Protein AF-A0AAT9SZV5-F1 (afdb_monomer)

Radius of gyration: 19.85 Å; Cα contacts (8 Å, |Δi|>4): 322; chains: 1; bounding box: 60×48×48 Å

Secondary structure (DSSP, 8-state):
--S-TTHHHHHHHTT--HHHHHSTT----HHHHHHHHHHHHHHHT-TTHHHHHHHHS-GGGGTHHHHHHHT-SBHHHHHHHHHHHHHHH-TT-EEE--TT--EEEEEE-SSS-GGG-HHHHHHHHHHHHHHHHHHHTS----SEEEESS---S--HHHHHHHTS-EEES-SSEEEEE-GGGTTPBPTT--HHHHHHHHHHHHHHHHHHHHHS-HHHHHHHHHHTTTS-TTTT--TT-PPPPP--

Foldseek 3Di:
DDDCPQVQVLQVVLVHHPVNVVPPPDDDAPVSVLSSQVSVCVVVVNPQQLQVCLVPPDLCVVPLLLLLLLQAFANLSSLVSCQVQVCLVHVFFHFDDDPVLFSKTFTGGPPDDQQSRDRNLSNVQLNVLVSLCQFLVDNFAFPAFEGQHDDDDDCPVVCVSNVHDHHYNDPTGMTTGDSVRGGRGGPNHRVVSNVVSVVVSVVSVVVVVVVPPPVNVVCCVVCVVVDDPPPPDDPDDDDDDDDD

Structure (mmCIF, N/CA/C/O backbone):
data_AF-A0AAT9SZV5-F1
#
_entry.id   AF-A0AAT9SZV5-F1
#
loop_
_atom_site.group_PDB
_atom_site.id
_atom_site.type_symbol
_atom_site.label_atom_id
_atom_site.label_alt_id
_atom_site.label_comp_id
_atom_site.label_asym_id
_atom_site.label_entity_id
_atom_site.label_seq_id
_atom_site.pdbx_PDB_ins_code
_atom_site.Cartn_x
_atom_site.Cartn_y
_atom_site.Cartn_z
_atom_site.occupancy
_atom_site.B_iso_or_equiv
_atom_site.auth_seq_id
_atom_site.auth_comp_id
_atom_site.auth_asym_id
_atom_site.auth_atom_id
_atom_site.pdbx_PDB_model_num
ATOM 1 N N . MET A 1 1 ? 11.391 -29.646 -6.784 1.00 35.81 1 MET A N 1
ATOM 2 C CA . MET A 1 1 ? 12.454 -29.483 -7.804 1.00 35.81 1 MET A CA 1
ATOM 3 C C . MET A 1 1 ? 11.726 -29.327 -9.131 1.00 35.81 1 MET A C 1
ATOM 5 O O . MET A 1 1 ? 11.011 -30.246 -9.476 1.00 35.81 1 MET A O 1
ATOM 9 N N . SER A 1 2 ? 11.676 -28.208 -9.846 1.00 35.59 2 SER A N 1
ATOM 10 C CA . SER A 1 2 ? 12.618 -27.104 -10.051 1.00 35.59 2 SER A CA 1
ATOM 11 C C . SER A 1 2 ? 11.828 -25.951 -10.697 1.00 35.59 2 SER A C 1
ATOM 13 O O . SER A 1 2 ? 11.438 -26.065 -11.853 1.00 35.59 2 SER A O 1
ATOM 15 N N . GLY A 1 3 ? 11.549 -24.878 -9.950 1.00 31.12 3 GLY A N 1
ATOM 16 C CA . GLY A 1 3 ? 10.800 -23.701 -10.437 1.00 31.12 3 GLY A CA 1
ATOM 17 C C . GLY A 1 3 ? 11.470 -22.356 -10.124 1.00 31.12 3 GLY A C 1
ATOM 18 O O . GLY A 1 3 ? 10.897 -21.306 -10.378 1.00 31.12 3 GLY A O 1
ATOM 19 N N . LEU A 1 4 ? 12.689 -22.391 -9.574 1.00 40.31 4 LEU A N 1
ATOM 20 C CA . LEU A 1 4 ? 13.448 -21.226 -9.095 1.00 40.31 4 LEU A CA 1
ATOM 21 C C . LEU A 1 4 ? 14.777 -21.043 -9.854 1.00 40.31 4 LEU A C 1
ATOM 23 O O . LEU A 1 4 ? 15.655 -20.316 -9.410 1.00 40.31 4 LEU A O 1
ATOM 27 N N . GLY A 1 5 ? 14.945 -21.691 -11.016 1.00 37.12 5 GLY A N 1
ATOM 28 C CA . GLY A 1 5 ? 16.197 -21.652 -11.794 1.00 37.12 5 GLY A CA 1
ATOM 29 C C . GLY A 1 5 ? 16.580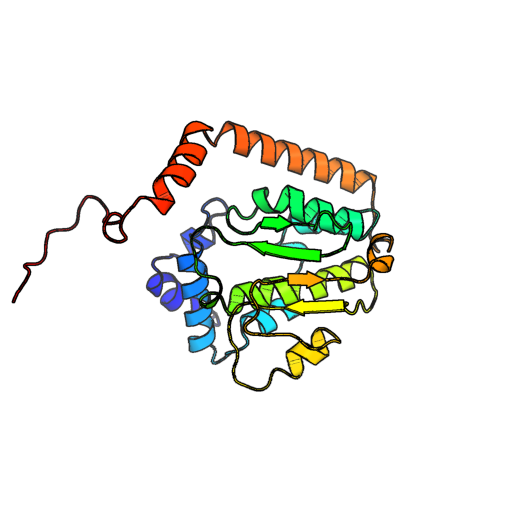 -20.267 -12.336 1.00 37.12 5 GLY A C 1
ATOM 30 O O . GLY A 1 5 ? 17.710 -20.074 -12.773 1.00 37.12 5 GLY A O 1
ATOM 31 N N . TRP A 1 6 ? 15.660 -19.302 -12.291 1.00 45.97 6 TRP A N 1
ATOM 32 C CA . TRP A 1 6 ? 15.881 -17.911 -12.690 1.00 45.97 6 TRP A CA 1
ATOM 33 C C . TRP A 1 6 ? 16.287 -17.001 -11.519 1.00 45.97 6 TRP A C 1
ATOM 35 O O . TRP A 1 6 ? 16.847 -15.931 -11.744 1.00 45.97 6 TRP A O 1
ATOM 45 N N . VAL A 1 7 ? 16.050 -17.422 -10.272 1.00 52.28 7 VAL A N 1
ATOM 46 C CA . VAL A 1 7 ? 16.282 -16.596 -9.077 1.00 52.28 7 VAL A CA 1
ATOM 47 C C . VAL A 1 7 ? 17.780 -16.435 -8.810 1.00 52.28 7 VAL A C 1
ATOM 49 O O . VAL A 1 7 ? 18.267 -15.311 -8.720 1.00 52.28 7 VAL A O 1
ATOM 52 N N . ALA A 1 8 ? 18.542 -17.530 -8.813 1.00 51.22 8 ALA A N 1
ATOM 53 C CA . ALA A 1 8 ? 19.995 -17.514 -8.629 1.00 51.22 8 ALA A CA 1
ATOM 54 C C . ALA A 1 8 ? 20.775 -16.628 -9.643 1.00 51.22 8 ALA A C 1
ATOM 56 O O . ALA A 1 8 ? 21.620 -15.827 -9.218 1.00 51.22 8 ALA A O 1
ATOM 57 N N . PRO A 1 9 ? 20.522 -16.686 -10.971 1.00 54.44 9 PRO A N 1
ATOM 58 C CA . PRO A 1 9 ? 21.199 -15.803 -11.929 1.00 54.44 9 PRO A CA 1
ATOM 59 C C . PRO A 1 9 ? 20.766 -14.330 -11.822 1.00 54.44 9 PRO A C 1
ATOM 61 O O . PRO A 1 9 ? 21.570 -13.433 -12.081 1.00 54.44 9 PRO A O 1
ATOM 64 N N . ILE A 1 10 ? 19.529 -14.049 -11.398 1.00 55.12 10 ILE A N 1
ATOM 65 C CA . ILE A 1 10 ? 19.052 -12.672 -11.200 1.00 55.12 10 ILE A CA 1
ATOM 66 C C . ILE A 1 10 ? 19.645 -12.055 -9.928 1.00 55.12 10 ILE A C 1
ATOM 68 O O . ILE A 1 10 ? 20.120 -10.918 -9.970 1.00 55.12 10 ILE A O 1
ATOM 72 N N . LEU A 1 11 ? 19.704 -12.816 -8.834 1.00 47.31 11 LEU A N 1
ATOM 73 C CA . LEU A 1 11 ? 20.325 -12.390 -7.580 1.00 47.31 11 LEU A CA 1
ATOM 74 C C . LEU A 1 11 ? 21.820 -12.091 -7.771 1.00 47.31 11 LEU A C 1
ATOM 76 O O . LEU A 1 11 ? 22.267 -10.969 -7.503 1.00 47.31 11 LEU A O 1
ATOM 80 N N . SER A 1 12 ? 22.573 -13.043 -8.333 1.00 52.09 12 SER A N 1
ATOM 81 C CA . SER A 1 12 ? 24.015 -12.879 -8.581 1.00 52.09 12 SER A CA 1
ATOM 82 C C . SER A 1 12 ? 24.316 -11.705 -9.517 1.00 52.09 12 SER A C 1
ATOM 84 O O . SER A 1 12 ? 25.257 -10.942 -9.289 1.00 52.09 12 SER A O 1
ATOM 86 N N . GLY A 1 13 ? 23.462 -11.481 -10.517 1.00 46.53 13 GLY A N 1
ATOM 87 C CA . GLY A 1 13 ? 23.577 -10.369 -11.449 1.00 46.53 13 GLY A CA 1
ATOM 88 C C . GLY A 1 13 ? 23.430 -8.970 -10.824 1.00 46.53 13 GLY A C 1
ATOM 89 O O . GLY A 1 13 ? 23.910 -7.997 -11.413 1.00 46.53 13 GLY A O 1
ATOM 90 N N . VAL A 1 14 ? 22.808 -8.857 -9.646 1.00 47.12 14 VAL A N 1
ATOM 91 C CA . VAL A 1 14 ? 22.640 -7.599 -8.886 1.00 47.12 14 VAL A CA 1
ATOM 92 C C . VAL A 1 14 ? 23.587 -7.540 -7.670 1.00 47.12 14 VAL A C 1
ATOM 94 O O . VAL A 1 14 ? 23.580 -6.588 -6.882 1.00 47.12 14 VAL A O 1
ATOM 97 N N . GLY A 1 15 ? 24.473 -8.534 -7.536 1.00 45.44 15 GLY A N 1
ATOM 98 C CA . GLY A 1 15 ? 25.412 -8.646 -6.422 1.00 45.44 15 GLY A CA 1
ATOM 99 C C . GLY A 1 15 ? 24.721 -8.956 -5.092 1.00 45.44 15 GLY A C 1
ATOM 100 O O . GLY A 1 15 ? 25.150 -8.441 -4.053 1.00 45.44 15 GLY A O 1
ATOM 101 N N . LEU A 1 16 ? 23.630 -9.726 -5.147 1.00 48.72 16 LEU A N 1
ATOM 102 C CA . LEU A 1 16 ? 22.926 -10.302 -4.005 1.00 48.72 16 LEU A CA 1
ATOM 103 C C . LEU A 1 16 ? 23.064 -11.829 -4.072 1.00 48.72 16 LEU A C 1
ATOM 105 O O . LEU A 1 16 ? 22.985 -12.412 -5.147 1.00 48.72 16 LEU A O 1
ATOM 109 N N . ASN A 1 17 ? 23.257 -12.480 -2.932 1.00 50.38 17 ASN A N 1
ATOM 110 C CA . ASN A 1 17 ? 23.200 -13.940 -2.838 1.00 50.38 17 ASN A CA 1
ATOM 111 C C . ASN A 1 17 ? 21.882 -14.348 -2.164 1.00 50.38 17 ASN A C 1
ATOM 113 O O . ASN A 1 17 ? 21.316 -13.555 -1.413 1.00 50.38 17 ASN A O 1
ATOM 117 N N . GLU A 1 18 ? 21.406 -15.574 -2.397 1.00 49.44 18 GLU A N 1
ATOM 118 C CA . GLU A 1 18 ? 20.178 -16.102 -1.768 1.00 49.44 18 GLU A CA 1
ATOM 119 C C . GLU A 1 18 ? 20.227 -16.003 -0.236 1.00 49.44 18 GLU A C 1
ATOM 121 O O . GLU A 1 18 ? 19.252 -15.595 0.385 1.00 49.44 18 GLU A O 1
ATOM 126 N N . GLU A 1 19 ? 21.394 -16.244 0.365 1.00 46.47 19 GLU A N 1
ATOM 127 C CA . GLU A 1 19 ? 21.629 -16.089 1.807 1.00 46.47 19 GLU A CA 1
ATOM 128 C C . GLU A 1 19 ? 21.483 -14.634 2.286 1.00 46.47 19 GLU A C 1
ATOM 130 O O . GLU A 1 19 ? 20.932 -14.392 3.352 1.00 46.47 19 GLU A O 1
ATOM 135 N N . MET A 1 20 ? 21.873 -13.643 1.473 1.00 42.25 20 MET A N 1
ATOM 136 C CA . MET A 1 20 ? 21.721 -12.218 1.814 1.00 42.25 20 MET A CA 1
ATOM 137 C C . MET A 1 20 ? 20.265 -11.739 1.746 1.00 42.25 20 MET A C 1
ATOM 139 O O . MET A 1 20 ? 19.936 -10.717 2.340 1.00 42.25 20 MET A O 1
ATOM 143 N N . VAL A 1 21 ? 19.419 -12.436 0.983 1.00 48.47 21 VAL A N 1
ATOM 144 C CA . VAL A 1 21 ? 17.973 -12.174 0.894 1.00 48.47 21 VAL A CA 1
ATOM 145 C C . VAL A 1 21 ? 17.209 -12.965 1.961 1.00 48.47 21 VAL A C 1
ATOM 147 O O . VAL A 1 21 ? 16.191 -12.492 2.455 1.00 48.47 21 VAL A O 1
ATOM 150 N N . ALA A 1 22 ? 17.709 -14.146 2.337 1.00 41.81 22 ALA A N 1
ATOM 151 C CA . ALA A 1 22 ? 17.135 -14.994 3.379 1.00 41.81 22 ALA A CA 1
ATOM 152 C C . ALA A 1 22 ? 17.482 -14.532 4.807 1.00 41.81 22 ALA A C 1
ATOM 154 O O . ALA A 1 22 ? 16.741 -14.831 5.743 1.00 41.81 22 ALA A O 1
ATOM 155 N N . GLU A 1 23 ? 18.582 -13.799 4.999 1.00 39.38 23 GLU A N 1
ATOM 156 C CA . GLU A 1 23 ? 18.931 -13.209 6.292 1.00 39.38 23 GLU A CA 1
ATOM 157 C C . GLU A 1 23 ? 18.067 -11.978 6.606 1.00 39.38 23 GLU A C 1
ATOM 159 O O . GLU A 1 23 ? 18.274 -10.884 6.076 1.00 39.38 23 GLU A O 1
ATOM 164 N N . SER A 1 24 ? 17.144 -12.147 7.556 1.00 39.78 24 SER A N 1
ATOM 165 C CA . SER A 1 24 ? 16.182 -11.161 8.078 1.00 39.78 24 SER A CA 1
ATOM 166 C C . SER A 1 24 ? 16.792 -9.945 8.813 1.00 39.78 24 SER A C 1
ATOM 168 O O . SER A 1 24 ? 16.188 -9.426 9.751 1.00 39.78 24 SER A O 1
ATOM 170 N N . GLY A 1 25 ? 17.991 -9.494 8.431 1.00 40.81 25 GLY A N 1
ATOM 171 C CA . GLY A 1 25 ? 18.730 -8.407 9.088 1.00 40.81 25 GLY A CA 1
ATOM 172 C C . GLY A 1 25 ? 19.501 -7.465 8.156 1.00 40.81 25 GLY A C 1
ATOM 173 O O . GLY A 1 25 ? 19.965 -6.421 8.614 1.00 40.81 25 GLY A O 1
ATOM 174 N N . HIS A 1 26 ? 19.619 -7.774 6.861 1.00 45.25 26 HIS A N 1
ATOM 175 C CA . HIS A 1 26 ? 20.336 -6.927 5.906 1.00 45.25 26 HIS A CA 1
ATOM 176 C C . HIS A 1 26 ? 19.363 -6.141 5.018 1.00 45.25 26 HIS A C 1
ATOM 178 O O . HIS A 1 26 ? 18.714 -6.689 4.132 1.00 45.25 26 HIS A O 1
ATOM 184 N N . SER A 1 27 ? 19.282 -4.824 5.229 1.00 53.41 27 SER A N 1
ATOM 185 C CA . SER A 1 27 ? 18.541 -3.926 4.334 1.00 53.41 27 SER A CA 1
ATOM 186 C C . SER A 1 27 ? 19.230 -3.876 2.964 1.00 53.41 27 SER A C 1
ATOM 188 O O . SER A 1 27 ? 20.383 -3.444 2.849 1.00 53.41 27 SER A O 1
ATOM 190 N N . VAL A 1 28 ? 18.550 -4.345 1.915 1.00 59.75 28 VAL A N 1
ATOM 191 C CA . VAL A 1 28 ? 19.041 -4.246 0.534 1.00 59.75 28 VAL A CA 1
ATOM 192 C C . VAL A 1 28 ? 18.956 -2.779 0.094 1.00 59.75 28 VAL A C 1
ATOM 194 O O . VAL A 1 28 ? 17.883 -2.185 0.173 1.00 59.75 28 VAL A O 1
ATOM 197 N N . PRO A 1 29 ? 20.044 -2.166 -0.414 1.00 67.06 29 PRO A N 1
ATOM 198 C CA . PRO A 1 29 ? 19.988 -0.796 -0.912 1.00 67.06 29 PRO A CA 1
ATOM 199 C C . PRO A 1 29 ? 18.924 -0.646 -2.005 1.00 67.06 29 PRO A C 1
ATOM 201 O O . PRO A 1 29 ? 18.929 -1.427 -2.958 1.00 67.06 29 PRO A O 1
ATOM 204 N N . ALA A 1 30 ? 18.091 0.396 -1.931 1.00 66.44 30 ALA A N 1
ATOM 205 C CA . ALA A 1 30 ? 16.960 0.607 -2.843 1.00 66.44 30 ALA A CA 1
ATOM 206 C C . ALA A 1 30 ? 17.339 0.479 -4.334 1.00 66.44 30 ALA A C 1
ATOM 208 O O . ALA A 1 30 ? 16.657 -0.192 -5.098 1.00 66.44 30 ALA A O 1
ATOM 209 N N . ARG A 1 31 ? 18.506 0.998 -4.747 1.00 68.56 31 ARG A N 1
ATOM 210 C CA . ARG A 1 31 ? 19.012 0.861 -6.131 1.00 68.56 31 ARG A CA 1
ATOM 211 C C . ARG A 1 31 ? 19.176 -0.590 -6.606 1.00 68.56 31 ARG A C 1
ATOM 213 O O . ARG A 1 31 ? 19.006 -0.877 -7.784 1.00 68.56 31 ARG A O 1
ATOM 220 N N . ARG A 1 32 ? 19.553 -1.502 -5.702 1.00 71.31 32 ARG A N 1
ATOM 221 C CA . ARG A 1 32 ? 19.700 -2.931 -6.009 1.00 71.31 32 ARG A CA 1
ATOM 222 C C . ARG A 1 32 ? 18.337 -3.599 -6.079 1.00 71.31 32 ARG A C 1
ATOM 224 O O . ARG A 1 32 ? 18.134 -4.436 -6.942 1.00 71.31 32 ARG A O 1
ATOM 231 N N . GLN A 1 33 ? 17.406 -3.200 -5.222 1.00 73.56 33 GLN A N 1
ATOM 232 C CA . GLN A 1 33 ? 16.035 -3.695 -5.274 1.00 73.56 33 GLN A CA 1
ATOM 233 C C . GLN A 1 33 ? 15.352 -3.335 -6.600 1.00 73.56 33 GLN A C 1
ATOM 235 O O . GLN A 1 33 ? 14.796 -4.218 -7.244 1.00 73.56 33 GLN A O 1
ATOM 240 N N . VAL A 1 34 ? 15.479 -2.085 -7.057 1.00 79.44 34 VAL A N 1
ATOM 241 C CA . VAL A 1 34 ? 14.956 -1.657 -8.368 1.00 79.44 34 VAL A CA 1
ATOM 242 C C . VAL A 1 34 ? 15.551 -2.502 -9.497 1.00 79.44 34 VAL A C 1
ATOM 244 O O . VAL A 1 34 ? 14.819 -3.140 -10.249 1.00 79.44 34 VAL A O 1
ATOM 247 N N . ALA A 1 35 ? 16.883 -2.612 -9.552 1.00 79.31 35 ALA A N 1
ATOM 248 C CA . ALA A 1 35 ? 17.561 -3.399 -10.584 1.00 79.31 35 ALA A CA 1
ATOM 249 C C . ALA A 1 35 ? 17.194 -4.895 -10.551 1.00 79.31 35 ALA A C 1
ATOM 251 O O . ALA A 1 35 ? 17.196 -5.558 -11.588 1.00 79.31 35 ALA A O 1
ATOM 252 N N . LEU A 1 36 ? 16.906 -5.439 -9.366 1.00 80.25 36 LEU A N 1
ATOM 253 C CA . LEU A 1 36 ? 16.452 -6.816 -9.197 1.00 80.25 36 LEU A CA 1
ATOM 254 C C . LEU A 1 36 ? 15.070 -7.021 -9.817 1.00 80.25 36 LEU A C 1
ATOM 256 O O . LEU A 1 36 ? 14.882 -7.975 -10.570 1.00 80.25 36 LEU A O 1
ATOM 260 N N . LEU A 1 37 ? 14.132 -6.120 -9.527 1.00 84.00 37 LEU A N 1
ATOM 261 C CA . LEU A 1 37 ? 12.772 -6.197 -10.051 1.00 84.00 37 LEU A CA 1
ATOM 262 C C . LEU A 1 37 ? 12.738 -6.027 -11.572 1.00 84.00 37 LEU A C 1
ATOM 264 O O . LEU A 1 37 ? 12.063 -6.805 -12.236 1.00 84.00 37 LEU A O 1
ATOM 268 N N . ASP A 1 38 ? 13.521 -5.104 -12.135 1.00 85.12 38 ASP A N 1
ATOM 269 C CA . ASP A 1 38 ? 13.600 -4.921 -13.594 1.00 85.12 38 ASP A CA 1
ATOM 270 C C . ASP A 1 38 ? 14.141 -6.173 -14.305 1.00 85.12 38 ASP A C 1
ATOM 272 O O . ASP A 1 38 ? 13.661 -6.583 -15.369 1.00 85.12 38 ASP A O 1
ATOM 276 N N . ARG A 1 39 ? 15.143 -6.829 -13.705 1.00 82.69 39 ARG A N 1
ATOM 277 C CA . ARG A 1 39 ? 15.678 -8.088 -14.238 1.00 82.69 39 ARG A CA 1
ATOM 278 C C . ARG A 1 39 ? 14.681 -9.228 -14.109 1.00 82.69 39 ARG A C 1
ATOM 280 O O . ARG A 1 39 ? 14.559 -10.009 -15.049 1.00 82.69 39 ARG A O 1
ATOM 287 N N . ALA A 1 40 ? 13.970 -9.314 -12.986 1.00 82.38 40 ALA A N 1
ATOM 288 C CA . ALA A 1 40 ? 12.907 -10.293 -12.793 1.00 82.38 40 ALA A CA 1
ATOM 289 C C . ALA A 1 40 ? 11.791 -10.108 -13.829 1.00 82.38 40 ALA A C 1
ATOM 291 O O . ALA A 1 40 ? 11.406 -11.077 -14.477 1.00 82.38 40 ALA A O 1
ATOM 292 N N . ALA A 1 41 ? 11.352 -8.869 -14.064 1.00 87.31 41 ALA A N 1
ATOM 293 C CA . ALA A 1 41 ? 10.344 -8.538 -15.067 1.00 87.31 41 ALA A CA 1
ATOM 294 C C . ALA A 1 41 ? 10.785 -8.975 -16.469 1.00 87.31 41 ALA A C 1
ATOM 296 O O . ALA A 1 41 ? 10.042 -9.648 -17.181 1.00 87.31 41 ALA A O 1
ATOM 297 N N . THR A 1 42 ? 12.039 -8.684 -16.828 1.00 86.88 42 THR A N 1
ATOM 298 C CA . THR A 1 42 ? 12.618 -9.096 -18.115 1.00 86.88 42 THR A CA 1
ATOM 299 C C . THR A 1 42 ? 12.685 -10.620 -18.253 1.00 86.88 42 THR A C 1
ATOM 301 O O . THR A 1 42 ? 12.315 -11.159 -19.293 1.00 86.88 42 THR A O 1
ATOM 304 N N . ALA A 1 43 ? 13.141 -11.330 -17.217 1.00 82.38 43 ALA A N 1
ATOM 305 C CA . ALA A 1 43 ? 13.285 -12.786 -17.250 1.00 82.38 43 ALA A CA 1
ATOM 306 C C . ALA A 1 43 ? 11.938 -13.524 -17.283 1.00 82.38 43 ALA A C 1
ATOM 308 O O . ALA A 1 43 ? 11.839 -14.589 -17.890 1.00 82.38 43 ALA A O 1
ATOM 309 N N . LEU A 1 44 ? 10.915 -12.961 -16.637 1.00 84.62 44 LEU A N 1
ATOM 310 C CA . LEU A 1 44 ? 9.556 -13.504 -16.605 1.00 84.62 44 LEU A CA 1
ATOM 311 C C . LEU A 1 44 ? 8.710 -13.059 -17.807 1.00 84.62 44 LEU A C 1
ATOM 313 O O . LEU A 1 44 ? 7.637 -13.615 -18.028 1.00 84.62 44 LEU A O 1
ATOM 317 N N . GLY A 1 45 ? 9.179 -12.076 -18.584 1.00 87.38 45 GLY A N 1
ATOM 318 C CA . GLY A 1 45 ? 8.399 -11.463 -19.658 1.00 87.38 45 GLY A CA 1
ATOM 319 C C . GLY A 1 45 ? 7.180 -10.684 -19.151 1.00 87.38 45 GLY A C 1
ATOM 320 O O . GLY A 1 45 ? 6.215 -10.528 -19.894 1.00 87.38 45 GLY A O 1
ATOM 321 N N . ASP A 1 46 ? 7.212 -10.216 -17.900 1.00 86.94 46 ASP A N 1
ATOM 322 C CA . ASP A 1 46 ? 6.117 -9.489 -17.253 1.00 86.94 46 ASP A CA 1
ATOM 323 C C . ASP A 1 46 ? 6.493 -8.016 -17.032 1.00 86.94 46 ASP A C 1
ATOM 325 O O . ASP A 1 46 ? 7.078 -7.647 -16.014 1.00 86.94 46 ASP A O 1
ATOM 329 N N . ASP A 1 47 ? 6.127 -7.145 -17.976 1.00 89.00 47 ASP A N 1
ATOM 330 C CA . ASP A 1 47 ? 6.321 -5.689 -17.845 1.00 89.00 47 ASP A CA 1
ATOM 331 C C . ASP A 1 47 ? 5.429 -5.071 -16.742 1.00 89.00 47 ASP A C 1
ATOM 333 O O . ASP A 1 47 ? 5.648 -3.940 -16.304 1.00 89.00 47 ASP A O 1
ATOM 337 N N . CYS A 1 48 ? 4.422 -5.797 -16.252 1.00 89.62 48 CYS A N 1
ATOM 338 C CA . CYS A 1 48 ? 3.529 -5.399 -15.164 1.00 89.62 48 CYS A CA 1
ATOM 339 C C . CYS A 1 48 ? 3.916 -6.033 -13.820 1.00 89.62 48 CYS A C 1
ATOM 341 O O . CYS A 1 48 ? 3.094 -6.007 -12.906 1.00 89.62 48 CYS A O 1
ATOM 343 N N . LEU A 1 49 ? 5.142 -6.556 -13.665 1.00 89.69 49 LEU A N 1
ATOM 344 C CA . LEU A 1 49 ? 5.539 -7.369 -12.508 1.00 89.69 49 LEU A CA 1
ATOM 345 C C . LEU A 1 49 ? 5.104 -6.786 -11.155 1.00 89.69 49 LEU A C 1
ATOM 347 O O . LEU A 1 49 ? 4.543 -7.499 -10.331 1.00 89.69 49 LEU A O 1
ATOM 351 N N . GLY A 1 50 ? 5.318 -5.488 -10.924 1.00 89.88 50 GLY A N 1
ATOM 352 C CA . GLY A 1 50 ? 4.907 -4.817 -9.687 1.00 89.88 50 GLY A CA 1
ATOM 353 C C . GLY A 1 50 ? 3.405 -4.913 -9.404 1.00 89.88 50 GLY A C 1
ATOM 354 O O . GLY A 1 50 ? 2.987 -5.236 -8.291 1.00 89.88 50 GLY A O 1
ATOM 355 N N . PHE A 1 51 ? 2.586 -4.684 -10.429 1.00 93.56 51 PHE A N 1
ATOM 356 C CA . PHE A 1 51 ? 1.135 -4.836 -10.367 1.00 93.56 51 PHE A CA 1
ATOM 357 C C . PHE A 1 51 ? 0.692 -6.299 -10.226 1.00 93.56 51 PHE A C 1
ATOM 359 O O . PHE A 1 51 ? -0.247 -6.578 -9.478 1.00 93.56 51 PHE A O 1
ATOM 366 N N . THR A 1 52 ? 1.358 -7.238 -10.900 1.00 91.25 52 THR A N 1
ATOM 367 C CA . THR A 1 52 ? 1.099 -8.679 -10.751 1.00 91.25 52 THR A CA 1
ATOM 368 C C . THR A 1 52 ? 1.375 -9.123 -9.313 1.00 91.25 52 THR A C 1
ATOM 370 O O . THR A 1 52 ? 0.492 -9.647 -8.636 1.00 91.25 52 THR A O 1
ATOM 373 N N . LEU A 1 53 ? 2.555 -8.790 -8.781 1.00 89.19 53 LEU A N 1
ATOM 374 C CA . LEU A 1 53 ? 2.946 -9.101 -7.405 1.00 89.19 53 LEU A CA 1
ATOM 375 C C . LEU A 1 53 ? 1.989 -8.488 -6.375 1.00 89.19 53 LEU A C 1
ATOM 377 O O . LEU A 1 53 ? 1.655 -9.136 -5.385 1.00 89.19 53 LEU A O 1
ATOM 381 N N . ALA A 1 54 ? 1.502 -7.265 -6.605 1.00 90.94 54 ALA A N 1
ATOM 382 C CA . ALA A 1 54 ? 0.552 -6.611 -5.705 1.00 90.94 54 ALA A CA 1
ATOM 383 C C . ALA A 1 54 ? -0.780 -7.362 -5.563 1.00 90.94 54 ALA A C 1
ATOM 385 O O . ALA A 1 54 ? -1.453 -7.221 -4.539 1.00 90.94 54 ALA A O 1
ATOM 386 N N . GLN A 1 55 ? -1.185 -8.129 -6.575 1.00 90.25 55 GLN A N 1
ATOM 387 C CA . GLN A 1 55 ? -2.429 -8.898 -6.549 1.00 90.25 55 GLN A CA 1
ATOM 388 C C . GLN A 1 55 ? -2.268 -10.212 -5.778 1.00 90.25 55 GLN A C 1
ATOM 390 O O . GLN A 1 55 ? -3.181 -10.598 -5.036 1.00 90.25 55 GLN A O 1
ATOM 395 N N . ASP A 1 56 ? -1.091 -10.827 -5.884 1.00 86.44 56 ASP A N 1
ATOM 396 C CA . ASP A 1 56 ? -0.865 -12.207 -5.452 1.00 86.44 56 ASP A CA 1
ATOM 397 C C . ASP A 1 56 ? -0.126 -12.338 -4.115 1.00 86.44 56 ASP A C 1
ATOM 399 O O . ASP A 1 56 ? -0.245 -13.380 -3.470 1.00 86.44 56 ASP A O 1
ATOM 403 N N . PHE A 1 57 ? 0.591 -11.305 -3.650 1.00 85.25 57 PHE A N 1
ATOM 404 C CA . PHE A 1 57 ? 1.352 -11.410 -2.398 1.00 85.25 57 PHE A CA 1
ATOM 405 C C . PHE A 1 57 ? 0.445 -11.712 -1.197 1.00 85.25 57 PHE A C 1
ATOM 407 O O . PHE A 1 57 ? -0.695 -11.231 -1.119 1.00 85.25 57 PHE A O 1
ATOM 414 N N . ASP A 1 58 ? 0.948 -12.469 -0.222 1.00 83.81 58 ASP A N 1
ATOM 415 C CA . ASP A 1 58 ? 0.247 -12.660 1.045 1.00 83.81 58 ASP A CA 1
ATOM 416 C C . ASP A 1 58 ? 0.499 -11.442 1.952 1.00 83.81 58 ASP A C 1
ATOM 418 O O . ASP A 1 58 ? 1.635 -11.205 2.363 1.00 83.81 58 ASP A O 1
ATOM 422 N N . PRO A 1 59 ? -0.532 -10.659 2.323 1.00 83.50 59 PRO A N 1
ATOM 423 C CA . PRO A 1 59 ? -0.384 -9.515 3.223 1.00 83.50 59 PRO A CA 1
ATOM 424 C C . PRO A 1 59 ? 0.316 -9.826 4.543 1.00 83.50 59 PRO A C 1
ATOM 426 O O . PRO A 1 59 ? 0.959 -8.945 5.113 1.00 83.50 59 PRO A O 1
ATOM 429 N N . ARG A 1 60 ? 0.222 -11.074 5.017 1.00 82.06 60 ARG A N 1
ATOM 430 C CA . ARG A 1 60 ? 0.868 -11.532 6.252 1.00 82.06 60 ARG A CA 1
ATOM 431 C C . ARG A 1 60 ? 2.394 -11.518 6.160 1.00 82.06 60 ARG A C 1
ATOM 433 O O . ARG A 1 60 ? 3.046 -11.428 7.198 1.00 82.06 60 ARG A O 1
ATOM 440 N N . GLU A 1 61 ? 2.961 -11.524 4.954 1.00 80.38 61 GLU A N 1
ATOM 441 C CA . GLU A 1 61 ? 4.407 -11.402 4.722 1.00 80.38 61 GLU A CA 1
ATOM 442 C C . GLU A 1 61 ? 4.949 -10.008 5.067 1.00 80.38 61 GLU A C 1
ATOM 444 O O . GLU A 1 61 ? 6.136 -9.863 5.343 1.00 80.38 61 GLU A O 1
ATOM 449 N N . LEU A 1 62 ? 4.088 -8.985 5.172 1.00 77.12 62 LEU A N 1
ATOM 450 C CA . LEU A 1 62 ? 4.479 -7.680 5.727 1.00 77.12 62 LEU A CA 1
ATOM 451 C C . LEU A 1 62 ? 4.729 -7.736 7.247 1.00 77.12 62 LEU A C 1
ATOM 453 O O . LEU A 1 62 ? 5.155 -6.743 7.846 1.00 77.12 62 LEU A O 1
ATOM 457 N N . GLY A 1 63 ? 4.437 -8.875 7.885 1.00 83.06 63 GLY A N 1
ATOM 458 C CA . GLY A 1 63 ? 4.732 -9.150 9.282 1.00 83.06 63 GLY A CA 1
ATOM 459 C C . GLY A 1 63 ? 4.078 -8.145 10.223 1.00 83.06 63 GLY A C 1
ATOM 460 O O . GLY A 1 63 ? 2.872 -7.897 10.159 1.00 83.06 63 GLY A O 1
ATOM 461 N N . LEU A 1 64 ? 4.888 -7.555 11.104 1.00 82.38 64 LEU A N 1
ATOM 462 C CA . LEU A 1 64 ? 4.436 -6.636 12.149 1.00 82.38 64 LEU A CA 1
ATOM 463 C C . LEU A 1 64 ? 3.560 -5.497 11.607 1.00 82.38 64 LEU A C 1
ATOM 465 O O . LEU A 1 64 ? 2.534 -5.184 12.206 1.00 82.38 64 LEU A O 1
ATOM 469 N N . LEU A 1 65 ? 3.914 -4.921 10.453 1.00 83.62 65 LEU A N 1
ATOM 470 C CA . LEU A 1 65 ? 3.124 -3.847 9.848 1.00 83.62 65 LEU A CA 1
ATOM 471 C C . LEU A 1 65 ? 1.701 -4.296 9.522 1.00 83.62 65 LEU A C 1
ATOM 473 O O . LEU A 1 65 ? 0.748 -3.568 9.801 1.00 83.62 65 LEU A O 1
ATOM 477 N N . PHE A 1 66 ? 1.548 -5.496 8.959 1.00 88.31 66 PHE A N 1
ATOM 478 C CA . PHE A 1 66 ? 0.230 -6.033 8.652 1.00 88.31 66 PHE A CA 1
ATOM 479 C C . PHE A 1 66 ? -0.591 -6.247 9.918 1.00 88.31 66 PHE A C 1
ATOM 481 O O . PHE A 1 66 ? -1.726 -5.787 9.971 1.00 88.31 66 PHE A O 1
ATOM 488 N N . TYR A 1 67 ? -0.029 -6.874 10.953 1.00 90.06 67 TYR A N 1
ATOM 489 C CA . TYR A 1 67 ? -0.784 -7.166 12.176 1.00 90.06 67 TYR A CA 1
ATOM 490 C C . TYR A 1 67 ? -1.175 -5.906 12.955 1.00 90.06 67 TYR A C 1
ATOM 492 O O . TYR A 1 67 ? -2.280 -5.846 13.498 1.00 90.06 67 TYR A O 1
ATOM 500 N N . VAL A 1 68 ? -0.338 -4.864 12.954 1.00 91.62 68 VAL A N 1
ATOM 501 C CA . VAL A 1 68 ? -0.698 -3.553 13.521 1.00 91.62 68 VAL A CA 1
ATOM 502 C C . VAL A 1 68 ? -1.878 -2.938 12.769 1.00 91.62 68 VAL A C 1
ATOM 504 O O . VAL A 1 68 ? -2.811 -2.433 13.394 1.00 91.62 68 VAL A O 1
ATOM 507 N N . MET A 1 69 ? -1.875 -2.993 11.435 1.00 91.81 69 MET A N 1
ATOM 508 C CA . MET A 1 69 ? -2.987 -2.490 10.625 1.00 91.81 69 MET A CA 1
ATOM 509 C C . MET A 1 69 ? -4.255 -3.335 10.796 1.00 91.81 69 MET A C 1
ATOM 511 O O . MET A 1 69 ? -5.328 -2.785 11.018 1.00 91.81 69 MET A O 1
ATOM 515 N N . ALA A 1 70 ? -4.136 -4.662 10.746 1.00 94.19 70 ALA A N 1
ATOM 516 C CA . ALA A 1 70 ? -5.250 -5.607 10.812 1.00 94.19 70 ALA A CA 1
ATOM 517 C C . ALA A 1 70 ? -5.974 -5.613 12.160 1.00 94.19 70 ALA A C 1
ATOM 519 O O . ALA A 1 70 ? -7.173 -5.861 12.190 1.00 94.19 70 ALA A O 1
ATOM 520 N N . SER A 1 71 ? -5.266 -5.298 13.247 1.00 94.88 71 SER A N 1
ATOM 521 C CA . SER A 1 71 ? -5.851 -5.141 14.585 1.00 94.88 71 SER A CA 1
ATOM 522 C C . SER A 1 71 ? -6.347 -3.716 14.871 1.00 94.88 71 SER A C 1
ATOM 524 O O . SER A 1 71 ? -6.919 -3.466 15.930 1.00 94.88 71 SER A O 1
ATOM 526 N N . SER A 1 72 ? -6.138 -2.761 13.954 1.00 95.44 72 SER A N 1
ATOM 527 C CA . SER A 1 72 ? -6.532 -1.362 14.154 1.00 95.44 72 SER A CA 1
ATOM 528 C C . SER A 1 72 ? -8.044 -1.191 14.256 1.00 95.44 72 SER A C 1
ATOM 530 O O . SER A 1 72 ? -8.797 -1.985 13.716 1.00 95.44 72 SER A O 1
ATOM 532 N N . ARG A 1 73 ? -8.506 -0.132 14.930 1.00 95.06 73 ARG A N 1
ATOM 533 C CA . ARG A 1 73 ? -9.945 0.127 15.077 1.00 95.06 73 ARG A CA 1
ATOM 534 C C . ARG A 1 73 ? -10.558 0.635 13.776 1.00 95.06 73 ARG A C 1
ATOM 536 O O . ARG A 1 73 ? -11.589 0.128 13.342 1.00 95.06 73 ARG A O 1
ATOM 543 N N . THR A 1 74 ? -9.909 1.619 13.163 1.00 95.06 74 THR A N 1
ATOM 544 C CA . THR A 1 74 ? -10.348 2.238 11.910 1.00 95.06 74 THR A CA 1
ATOM 545 C C . THR A 1 74 ? -9.263 2.159 10.839 1.00 95.06 74 THR A C 1
ATOM 547 O O . THR A 1 74 ? -8.076 1.987 11.140 1.00 95.06 74 THR A O 1
ATOM 550 N N . LEU A 1 75 ? -9.652 2.313 9.572 1.00 92.62 75 LEU A N 1
ATOM 551 C CA . LEU A 1 75 ? -8.693 2.420 8.472 1.00 92.62 75 LEU A CA 1
ATOM 552 C C . LEU A 1 75 ? -7.787 3.655 8.629 1.00 92.62 75 LEU A C 1
ATOM 554 O O . LEU A 1 75 ? -6.600 3.592 8.310 1.00 92.62 75 LEU A O 1
ATOM 558 N N . GLY A 1 76 ? -8.317 4.756 9.168 1.00 89.94 76 GLY A N 1
ATOM 559 C CA . GLY A 1 76 ? -7.539 5.949 9.491 1.00 89.94 76 GLY A CA 1
ATOM 560 C C . GLY A 1 76 ? -6.410 5.669 10.485 1.00 89.94 76 GLY A C 1
ATOM 561 O O . GLY A 1 76 ? -5.286 6.130 10.272 1.00 89.94 76 GLY A O 1
ATOM 562 N N . ASP A 1 77 ? -6.681 4.876 11.526 1.00 90.94 77 ASP A N 1
ATOM 563 C CA . ASP A 1 77 ? -5.658 4.443 12.485 1.00 90.94 77 ASP A CA 1
ATOM 564 C C . ASP A 1 77 ? -4.608 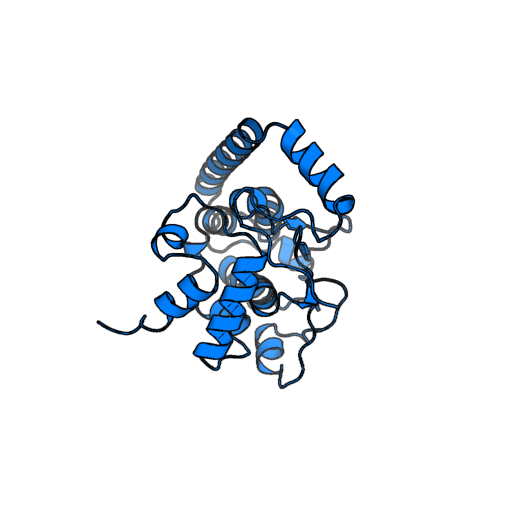3.557 11.808 1.00 90.94 77 ASP A C 1
ATOM 566 O O . ASP A 1 77 ? -3.409 3.755 12.005 1.00 90.94 77 ASP A O 1
ATOM 570 N N . ALA A 1 78 ? -5.044 2.608 10.973 1.00 91.25 78 ALA A N 1
ATOM 571 C CA . ALA A 1 78 ? -4.145 1.717 10.243 1.00 91.25 78 ALA A CA 1
ATOM 572 C C . ALA A 1 78 ? -3.170 2.499 9.342 1.00 91.25 78 ALA A C 1
ATOM 574 O O . ALA A 1 78 ? -1.966 2.236 9.358 1.00 91.25 78 ALA A O 1
ATOM 575 N N . ILE A 1 79 ? -3.662 3.505 8.612 1.00 87.62 79 ILE A N 1
ATOM 576 C CA . ILE A 1 79 ? -2.839 4.343 7.725 1.00 87.62 79 ILE A CA 1
ATOM 577 C C . ILE A 1 79 ? -1.886 5.247 8.520 1.00 87.62 79 ILE A C 1
ATOM 579 O O . ILE A 1 79 ? -0.728 5.418 8.145 1.00 87.62 79 ILE A O 1
ATOM 583 N N . GLN A 1 80 ? -2.308 5.803 9.654 1.00 85.88 80 GLN A N 1
ATOM 584 C CA . GLN A 1 80 ? -1.384 6.568 10.504 1.00 85.88 80 GLN A CA 1
ATOM 585 C C . GLN A 1 80 ? -0.275 5.682 11.079 1.00 85.88 80 GLN A C 1
ATOM 587 O O . GLN A 1 80 ? 0.877 6.101 11.196 1.00 85.88 80 GLN A O 1
ATOM 592 N N . ARG A 1 81 ? -0.607 4.436 11.411 1.00 85.88 81 ARG A N 1
ATOM 593 C CA . ARG A 1 81 ? 0.354 3.470 11.941 1.00 85.88 81 ARG A CA 1
ATOM 594 C C . ARG A 1 81 ? 1.343 3.021 10.882 1.00 85.88 81 ARG A C 1
ATOM 596 O O . ARG A 1 81 ? 2.525 2.950 11.197 1.00 85.88 81 ARG A O 1
ATOM 603 N N . ILE A 1 82 ? 0.916 2.793 9.636 1.00 81.25 82 ILE A N 1
ATOM 604 C CA . ILE A 1 82 ? 1.878 2.492 8.568 1.00 81.25 82 ILE A CA 1
ATOM 605 C C . ILE A 1 82 ? 2.815 3.681 8.325 1.00 81.25 82 ILE A C 1
ATOM 607 O O . ILE A 1 82 ? 4.013 3.470 8.199 1.00 81.25 82 ILE A O 1
ATOM 611 N N . ALA A 1 83 ? 2.315 4.921 8.379 1.00 79.88 83 ALA A N 1
ATOM 612 C CA . ALA A 1 83 ? 3.142 6.128 8.305 1.00 79.88 83 ALA A CA 1
ATOM 613 C C . ALA A 1 83 ? 4.189 6.224 9.423 1.00 79.88 83 ALA A C 1
ATOM 615 O O . ALA A 1 83 ? 5.341 6.572 9.173 1.00 79.88 83 ALA A O 1
ATOM 616 N N . ARG A 1 84 ? 3.814 5.870 10.655 1.00 81.56 84 ARG A N 1
ATOM 617 C CA . ARG A 1 84 ? 4.717 5.905 11.814 1.00 81.56 84 ARG A CA 1
ATOM 618 C C . ARG A 1 84 ? 5.724 4.754 11.822 1.00 81.56 84 ARG A C 1
ATOM 620 O O . ARG A 1 84 ? 6.885 4.954 12.170 1.00 81.56 84 ARG A O 1
ATOM 627 N N . TYR A 1 85 ? 5.276 3.550 11.481 1.00 76.94 85 TYR A N 1
ATOM 628 C CA . TYR A 1 85 ? 6.042 2.320 11.675 1.00 76.94 85 TYR A CA 1
ATOM 629 C C . TYR A 1 85 ? 6.701 1.792 10.402 1.00 76.94 85 TYR A C 1
ATOM 631 O O . TYR A 1 85 ? 7.481 0.847 10.498 1.00 76.94 85 TYR A O 1
ATOM 639 N N . SER A 1 86 ? 6.469 2.381 9.221 1.00 72.25 86 SER A N 1
ATOM 640 C CA . SER A 1 86 ? 7.163 1.948 7.996 1.00 72.25 86 SER A CA 1
ATOM 641 C C . SER A 1 86 ? 8.673 2.090 8.102 1.00 72.25 86 SER A C 1
ATOM 643 O O . SER A 1 86 ? 9.399 1.249 7.582 1.00 72.25 86 SER A O 1
ATOM 645 N N . ALA A 1 87 ? 9.142 3.066 8.881 1.00 65.81 87 ALA A N 1
ATOM 646 C CA . ALA A 1 87 ? 10.549 3.226 9.214 1.00 65.81 87 ALA A CA 1
ATOM 647 C C . ALA A 1 87 ? 11.132 2.051 10.023 1.00 65.81 87 ALA A C 1
ATOM 649 O O . ALA A 1 87 ? 12.345 1.973 10.148 1.00 65.81 87 ALA A O 1
ATOM 650 N N . ILE A 1 88 ? 10.331 1.131 10.585 1.00 63.34 88 ILE A N 1
ATOM 651 C CA . ILE A 1 88 ? 10.839 -0.108 11.211 1.00 63.34 88 ILE A CA 1
ATOM 652 C C . ILE A 1 88 ? 11.306 -1.086 10.130 1.00 63.34 88 ILE A C 1
ATOM 654 O O . ILE A 1 88 ? 12.386 -1.663 10.235 1.00 63.34 88 ILE A O 1
ATOM 658 N N . THR A 1 89 ? 10.505 -1.272 9.085 1.00 58.16 89 THR A N 1
ATOM 659 C CA . THR A 1 89 ? 10.723 -2.308 8.067 1.00 58.16 89 THR A CA 1
ATOM 660 C C . THR A 1 89 ? 11.473 -1.795 6.845 1.00 58.16 89 THR A C 1
ATOM 662 O O . THR A 1 89 ? 12.126 -2.585 6.168 1.00 58.16 89 THR A O 1
ATOM 665 N N . ASN A 1 90 ? 11.422 -0.493 6.555 1.00 57.41 90 ASN A N 1
ATOM 666 C CA . ASN A 1 90 ? 12.075 0.082 5.388 1.00 57.41 90 ASN A CA 1
ATOM 667 C C . ASN A 1 90 ? 12.570 1.510 5.668 1.00 57.41 90 ASN A C 1
ATOM 669 O O . ASN A 1 90 ? 11.775 2.437 5.795 1.00 57.41 90 ASN A O 1
ATOM 673 N N . ASP A 1 91 ? 13.894 1.704 5.695 1.00 50.69 91 ASP A N 1
ATOM 674 C CA . ASP A 1 91 ? 14.512 3.041 5.819 1.00 50.69 91 ASP A CA 1
ATOM 675 C C . ASP A 1 91 ? 14.176 3.963 4.645 1.00 50.69 91 ASP A C 1
ATOM 677 O O . ASP A 1 91 ? 14.297 5.182 4.736 1.00 50.69 91 ASP A O 1
ATOM 681 N N . SER A 1 92 ? 13.805 3.375 3.511 1.00 50.25 92 SER A N 1
ATOM 682 C CA . SER A 1 92 ? 13.671 4.081 2.249 1.00 50.25 92 SER A CA 1
ATOM 683 C C . SER A 1 92 ? 12.215 4.303 1.856 1.00 50.25 92 SER A C 1
ATOM 685 O O . SER A 1 92 ? 12.002 4.945 0.845 1.00 50.25 92 SER A O 1
ATOM 687 N N . LEU A 1 93 ? 11.216 3.810 2.598 1.00 58.75 93 LEU A N 1
ATOM 688 C CA . LEU A 1 93 ? 9.805 4.007 2.256 1.00 58.75 93 LEU A CA 1
ATOM 689 C C . LEU A 1 93 ? 9.071 4.744 3.375 1.00 58.75 93 LEU A C 1
ATOM 691 O O . LEU A 1 93 ? 8.620 4.147 4.356 1.00 58.75 93 LEU A O 1
ATOM 695 N N . VAL A 1 94 ? 8.935 6.057 3.212 1.00 61.53 94 VAL A N 1
ATOM 696 C CA . VAL A 1 94 ? 8.156 6.879 4.139 1.00 61.53 94 VAL A CA 1
ATOM 697 C C . VAL A 1 94 ? 6.763 7.065 3.574 1.00 61.53 94 VAL A C 1
ATOM 699 O O . VAL A 1 94 ? 6.599 7.536 2.449 1.00 61.53 94 VAL A O 1
ATOM 702 N N . PHE A 1 95 ? 5.777 6.699 4.384 1.00 66.31 95 PHE A N 1
ATOM 703 C CA . PHE A 1 95 ? 4.382 7.016 4.157 1.00 66.31 95 PHE A CA 1
ATOM 704 C C . PHE A 1 95 ? 4.031 8.275 4.946 1.00 66.31 95 PHE A C 1
ATOM 706 O O . PHE A 1 95 ? 4.308 8.349 6.140 1.00 66.31 95 PHE A O 1
ATOM 713 N N . SER A 1 96 ? 3.430 9.271 4.301 1.00 64.69 96 SER A N 1
ATOM 714 C CA . SER A 1 96 ? 2.973 10.486 4.980 1.00 64.69 96 SER A CA 1
ATOM 715 C C . SER A 1 96 ? 1.503 10.771 4.706 1.00 64.69 96 SER A C 1
ATOM 717 O O . SER A 1 96 ? 1.001 10.520 3.611 1.00 64.69 96 SER A O 1
ATOM 719 N N . VAL A 1 97 ? 0.835 11.311 5.728 1.00 65.94 97 VAL A N 1
ATOM 720 C CA . VAL A 1 97 ? -0.533 11.830 5.651 1.00 65.94 97 VAL A CA 1
ATOM 721 C C . VAL A 1 97 ? -0.438 13.356 5.521 1.00 65.94 97 VAL A C 1
ATOM 723 O O . VAL A 1 97 ? 0.201 13.979 6.370 1.00 65.94 97 VAL A O 1
ATOM 726 N N . PRO A 1 98 ? -1.023 13.982 4.483 1.00 62.81 98 PRO A N 1
ATOM 727 C CA . PRO A 1 98 ? -0.985 15.432 4.312 1.00 62.81 98 PRO A CA 1
ATOM 728 C C . PRO A 1 98 ? -1.650 16.172 5.478 1.00 62.81 98 PRO A C 1
ATOM 730 O O . PRO A 1 98 ? -2.708 15.762 5.956 1.00 62.81 98 PRO A O 1
ATOM 733 N N . GLU A 1 99 ? -1.102 17.330 5.858 1.00 55.75 99 GLU A N 1
ATOM 734 C CA . GLU A 1 99 ? -1.627 18.179 6.946 1.00 55.75 99 GLU A CA 1
ATOM 735 C C . GLU A 1 99 ? -3.089 18.611 6.742 1.00 55.75 99 GLU A C 1
ATOM 737 O O . GLU A 1 99 ? -3.802 18.875 7.704 1.00 55.75 99 GLU A O 1
ATOM 742 N N . SER A 1 100 ? -3.572 18.602 5.494 1.00 59.44 100 SER A N 1
ATOM 743 C CA . SER A 1 100 ? -4.973 18.876 5.129 1.00 59.44 100 SER A CA 1
ATOM 744 C C . SER A 1 100 ? -6.010 17.903 5.722 1.00 59.44 100 SER A C 1
ATOM 746 O O . SER A 1 100 ? -7.204 18.085 5.503 1.00 59.44 100 SER A O 1
ATOM 748 N N . GLY A 1 101 ? -5.582 16.846 6.422 1.00 59.16 101 GLY A N 1
ATOM 749 C CA . GLY A 1 101 ? -6.468 15.811 6.962 1.00 59.16 101 GLY A CA 1
ATOM 750 C C . GLY A 1 101 ? -6.962 14.809 5.914 1.00 59.16 101 GLY A C 1
ATOM 751 O O . GLY A 1 101 ? -7.698 13.881 6.256 1.00 59.16 101 GLY A O 1
ATOM 752 N N . ALA A 1 102 ? -6.542 14.960 4.652 1.00 67.44 102 ALA A N 1
ATOM 753 C CA . ALA A 1 102 ? -6.822 14.009 3.587 1.00 67.44 102 ALA A CA 1
ATOM 754 C C . ALA A 1 102 ? -6.197 12.644 3.900 1.00 67.44 102 ALA A C 1
ATOM 756 O O . ALA A 1 102 ? -5.043 12.550 4.320 1.00 67.44 102 ALA A O 1
ATOM 757 N N . MET A 1 103 ? -6.949 11.571 3.655 1.00 77.38 103 MET A N 1
ATOM 758 C CA . MET A 1 103 ? -6.452 10.208 3.808 1.00 77.38 103 MET A CA 1
ATOM 759 C C . MET A 1 103 ? -5.610 9.834 2.588 1.00 77.38 103 MET A C 1
ATOM 761 O O . MET A 1 103 ? -6.069 9.126 1.696 1.00 77.38 103 MET A O 1
ATOM 765 N N . ALA A 1 104 ? -4.393 10.368 2.524 1.00 80.94 104 ALA A N 1
ATOM 766 C CA . ALA A 1 104 ? -3.460 10.081 1.449 1.00 80.94 104 ALA A CA 1
ATOM 767 C C . ALA A 1 104 ? -2.232 9.326 1.950 1.00 80.94 104 ALA A C 1
ATOM 769 O O . ALA A 1 104 ? -1.815 9.455 3.100 1.00 80.94 104 ALA A O 1
ATOM 770 N N . LEU A 1 105 ? -1.679 8.539 1.041 1.00 79.81 105 LEU A N 1
ATOM 771 C CA . LEU A 1 105 ? -0.498 7.730 1.219 1.00 79.81 105 LEU A CA 1
ATOM 772 C C . LEU A 1 105 ? 0.495 8.140 0.134 1.00 79.81 105 LEU A C 1
ATOM 774 O O . LEU A 1 105 ? 0.290 7.844 -1.043 1.00 79.81 105 LEU A O 1
ATOM 778 N N . ARG A 1 106 ? 1.548 8.855 0.523 1.00 83.31 106 ARG A N 1
ATOM 779 C CA . ARG A 1 106 ? 2.634 9.244 -0.383 1.00 83.31 106 ARG A CA 1
ATOM 780 C C . ARG A 1 106 ? 3.836 8.341 -0.172 1.00 83.31 106 ARG A C 1
ATOM 782 O O . ARG A 1 106 ? 4.178 8.085 0.974 1.00 83.31 106 ARG A O 1
ATOM 789 N N . LEU A 1 107 ? 4.481 7.900 -1.249 1.00 76.38 107 LEU A N 1
ATOM 790 C CA . LEU A 1 107 ? 5.733 7.145 -1.174 1.00 76.38 107 LEU A CA 1
ATOM 791 C C . LEU A 1 107 ? 6.909 8.099 -1.434 1.00 76.38 107 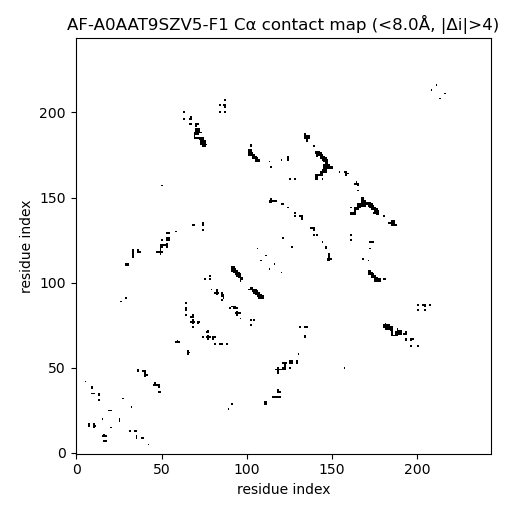LEU A C 1
ATOM 793 O O . LEU A 1 107 ? 6.979 8.720 -2.496 1.00 76.38 107 LEU A O 1
ATOM 797 N N . THR A 1 108 ? 7.867 8.192 -0.509 1.00 67.12 108 THR A N 1
ATOM 798 C CA . THR A 1 108 ? 9.153 8.889 -0.743 1.00 67.12 108 THR A CA 1
ATOM 799 C C . THR A 1 108 ? 10.351 7.966 -0.505 1.00 67.12 108 THR A C 1
ATOM 801 O O . THR A 1 108 ? 10.314 7.132 0.390 1.00 67.12 108 THR A O 1
ATOM 804 N N . TYR A 1 109 ? 11.343 8.025 -1.418 1.00 66.38 109 TYR A N 1
ATOM 805 C CA . TYR A 1 109 ? 12.559 7.192 -1.443 1.00 66.38 109 TYR A CA 1
ATOM 806 C C . TYR A 1 109 ? 13.748 8.109 -1.222 1.00 66.38 109 TYR A C 1
ATOM 808 O O . TYR A 1 109 ? 13.840 9.159 -1.858 1.00 66.38 109 TYR A O 1
ATOM 816 N N . VAL A 1 110 ? 14.668 7.696 -0.357 1.00 59.47 110 VAL A N 1
ATOM 817 C CA . VAL A 1 110 ? 15.950 8.379 -0.186 1.00 59.47 110 VAL A CA 1
ATOM 818 C C . VAL A 1 110 ? 16.972 7.720 -1.115 1.00 59.47 110 VAL A C 1
ATOM 820 O O . VAL A 1 110 ? 17.192 6.513 -1.055 1.00 59.47 110 VAL A O 1
ATOM 823 N N . GLY A 1 111 ? 17.595 8.506 -1.997 1.00 58.69 111 GLY A N 1
ATO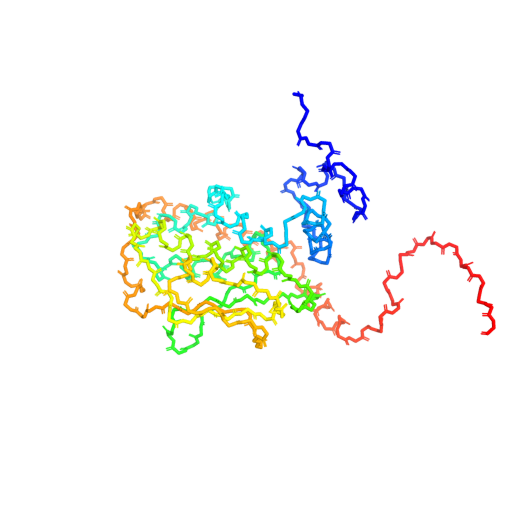M 824 C CA . GLY A 1 111 ? 18.757 8.070 -2.785 1.00 58.69 111 GLY A CA 1
ATOM 825 C C . GLY A 1 111 ? 18.485 7.313 -4.095 1.00 58.69 111 GLY A C 1
ATOM 826 O O . GLY A 1 111 ? 19.445 6.850 -4.710 1.00 58.69 111 GLY A O 1
ATOM 827 N N . VAL A 1 112 ? 17.230 7.197 -4.555 1.00 60.22 112 VAL A N 1
ATOM 828 C CA . VAL A 1 112 ? 16.885 6.625 -5.875 1.00 60.22 112 VAL A CA 1
ATOM 829 C C . VAL A 1 112 ? 15.890 7.530 -6.613 1.00 60.22 112 VAL A C 1
ATOM 831 O O . VAL A 1 112 ? 14.883 7.924 -6.020 1.00 60.22 112 VAL A O 1
ATOM 834 N N . PRO A 1 113 ? 16.125 7.863 -7.898 1.00 62.19 113 PRO A N 1
ATOM 835 C CA . PRO A 1 113 ? 15.164 8.622 -8.688 1.00 62.19 113 PRO A CA 1
ATOM 836 C C . PRO A 1 113 ? 13.857 7.848 -8.912 1.00 62.19 113 PRO A C 1
ATOM 838 O O . PRO A 1 113 ? 13.866 6.725 -9.416 1.00 62.19 113 PRO A O 1
ATOM 841 N N . ARG A 1 114 ? 12.714 8.474 -8.610 1.00 62.62 114 ARG A N 1
ATOM 842 C CA . ARG A 1 114 ? 11.387 7.830 -8.688 1.00 62.62 114 ARG A CA 1
ATOM 843 C C . ARG A 1 114 ? 11.008 7.318 -10.077 1.00 62.62 114 ARG A C 1
ATOM 845 O O . ARG A 1 114 ? 10.342 6.301 -10.190 1.00 62.62 114 ARG A O 1
ATOM 852 N N . HIS A 1 115 ? 11.490 7.963 -11.133 1.00 62.88 115 HIS A N 1
ATOM 853 C CA . HIS A 1 115 ? 11.221 7.532 -12.505 1.00 62.88 115 HIS A CA 1
ATOM 854 C C . HIS A 1 115 ? 11.878 6.191 -12.872 1.00 62.88 115 HIS A C 1
ATOM 856 O O . HIS A 1 115 ? 11.420 5.544 -13.808 1.00 62.88 115 HIS A O 1
ATOM 862 N N . SER A 1 116 ? 12.939 5.783 -12.163 1.00 68.81 116 SER A N 1
ATOM 863 C CA . SER A 1 116 ? 13.590 4.483 -12.383 1.00 68.81 116 SER A CA 1
ATOM 864 C C . SER A 1 116 ? 12.917 3.336 -11.635 1.00 68.81 116 SER A C 1
ATOM 866 O O . SER A 1 116 ? 13.142 2.183 -11.975 1.00 68.81 116 SER A O 1
ATOM 868 N N . ASP A 1 117 ? 12.076 3.634 -10.645 1.00 77.25 117 ASP A N 1
ATOM 869 C CA . ASP A 1 117 ? 11.474 2.624 -9.788 1.00 77.25 117 ASP A CA 1
ATOM 870 C C . ASP A 1 117 ? 10.048 2.270 -10.232 1.00 77.25 117 ASP A C 1
ATOM 872 O O . ASP A 1 117 ? 9.057 2.720 -9.655 1.00 77.25 117 ASP A O 1
ATOM 876 N N . ARG A 1 118 ? 9.944 1.489 -11.311 1.00 86.44 118 ARG A N 1
ATOM 877 C CA . ARG A 1 118 ? 8.648 1.132 -11.909 1.00 86.44 118 ARG A CA 1
ATOM 878 C C . ARG A 1 118 ? 7.892 0.121 -11.049 1.00 86.44 118 ARG A C 1
ATOM 880 O O . ARG A 1 118 ? 6.800 0.393 -10.552 1.00 86.44 118 ARG A O 1
ATOM 887 N N . HIS A 1 119 ? 8.487 -1.055 -10.863 1.00 87.88 119 HIS A N 1
ATOM 888 C CA . HIS A 1 119 ? 7.795 -2.207 -10.293 1.00 87.88 119 HIS A CA 1
ATOM 889 C C . HIS A 1 119 ? 7.552 -2.081 -8.786 1.00 87.88 119 HIS A C 1
ATOM 891 O O . HIS A 1 119 ? 6.502 -2.507 -8.309 1.00 87.88 119 HIS A O 1
ATOM 897 N N . GLN A 1 120 ? 8.462 -1.472 -8.021 1.00 84.75 120 GLN A N 1
ATOM 898 C CA . GLN A 1 120 ? 8.233 -1.292 -6.587 1.00 84.75 120 GLN A CA 1
ATOM 899 C C . GLN A 1 120 ? 7.154 -0.233 -6.332 1.00 84.75 120 GLN A C 1
ATOM 901 O O . GLN A 1 120 ? 6.304 -0.437 -5.467 1.00 84.75 120 GLN A O 1
ATOM 906 N N . ALA A 1 121 ? 7.149 0.874 -7.089 1.00 87.06 121 ALA A N 1
ATOM 907 C CA . ALA A 1 121 ? 6.115 1.903 -6.967 1.00 87.06 121 ALA A CA 1
ATOM 908 C C . ALA A 1 121 ? 4.721 1.327 -7.257 1.00 87.06 121 ALA A C 1
ATOM 910 O O . ALA A 1 121 ? 3.792 1.525 -6.473 1.00 87.06 121 ALA A O 1
ATOM 911 N N . GLU A 1 122 ? 4.591 0.541 -8.329 1.00 92.06 122 GLU A N 1
ATOM 912 C CA . GLU A 1 122 ? 3.354 -0.180 -8.650 1.00 92.06 122 GLU A CA 1
ATOM 913 C C . GLU A 1 122 ? 2.959 -1.147 -7.542 1.00 92.06 122 GLU A C 1
ATOM 915 O O . GLU A 1 122 ? 1.816 -1.115 -7.081 1.00 92.06 122 GLU A O 1
ATOM 920 N N . PHE A 1 123 ? 3.907 -1.960 -7.069 1.00 90.56 123 PHE A N 1
ATOM 921 C CA . PHE A 1 123 ? 3.664 -2.902 -5.986 1.00 90.56 123 PHE A CA 1
ATOM 922 C C . PHE A 1 123 ? 3.117 -2.200 -4.740 1.00 90.56 123 PHE A C 1
ATOM 924 O O . PHE A 1 123 ? 2.101 -2.609 -4.180 1.00 90.56 123 PHE A O 1
ATOM 931 N N . CYS A 1 124 ? 3.751 -1.102 -4.328 1.00 87.44 124 CYS A N 1
ATOM 932 C CA . CYS A 1 124 ? 3.345 -0.349 -3.150 1.00 87.44 124 CYS A CA 1
ATOM 933 C C . CYS A 1 124 ? 1.963 0.301 -3.318 1.00 87.44 124 CYS A C 1
ATOM 935 O O . CYS A 1 124 ? 1.141 0.200 -2.407 1.00 87.44 124 CYS A O 1
ATOM 937 N N . ILE A 1 125 ? 1.679 0.937 -4.459 1.00 91.69 125 ILE A N 1
ATOM 938 C CA . ILE A 1 125 ? 0.396 1.617 -4.696 1.00 91.69 125 ILE A CA 1
ATOM 939 C C . ILE A 1 125 ? -0.755 0.611 -4.800 1.00 91.69 125 ILE A C 1
ATOM 941 O O . ILE A 1 125 ? -1.751 0.728 -4.081 1.00 91.69 125 ILE A O 1
ATOM 945 N N . PHE A 1 126 ? -0.628 -0.411 -5.649 1.00 94.69 126 PHE A N 1
ATOM 946 C CA . PHE A 1 126 ? -1.693 -1.401 -5.826 1.00 94.69 126 PHE A CA 1
ATOM 947 C C . PHE A 1 126 ? -1.823 -2.325 -4.611 1.00 94.69 126 PHE A C 1
ATOM 949 O O . PHE A 1 126 ? -2.941 -2.681 -4.226 1.00 94.69 126 PHE A O 1
ATOM 956 N N . GLY A 1 127 ? -0.709 -2.631 -3.941 1.00 92.12 127 GLY A N 1
ATOM 957 C CA . GLY A 1 127 ? -0.698 -3.353 -2.674 1.00 92.12 127 GLY A CA 1
ATOM 958 C C . GLY A 1 127 ? -1.414 -2.579 -1.569 1.00 92.12 127 GLY A C 1
ATOM 959 O O . GLY A 1 127 ? -2.223 -3.161 -0.849 1.00 92.12 127 GLY A O 1
ATOM 960 N N . ALA A 1 128 ? -1.220 -1.258 -1.481 1.00 91.31 128 ALA A N 1
ATOM 961 C CA . ALA A 1 128 ? -1.947 -0.410 -0.537 1.00 91.31 128 ALA A CA 1
ATOM 962 C C . ALA A 1 128 ? -3.461 -0.402 -0.805 1.00 91.31 128 ALA A C 1
ATOM 964 O O . ALA A 1 128 ? -4.247 -0.537 0.135 1.00 91.31 128 ALA A O 1
ATOM 965 N N . ILE A 1 129 ? -3.887 -0.323 -2.072 1.00 94.31 129 ILE A N 1
ATOM 966 C CA . ILE A 1 129 ? -5.309 -0.434 -2.445 1.00 94.31 129 ILE A CA 1
ATOM 967 C C . ILE A 1 129 ? -5.875 -1.788 -1.995 1.00 94.31 129 ILE A C 1
ATOM 969 O O . ILE A 1 129 ? -6.936 -1.841 -1.364 1.00 94.31 129 ILE A O 1
ATOM 973 N N . ARG A 1 130 ? -5.161 -2.885 -2.281 1.00 94.69 130 ARG A N 1
ATOM 974 C CA . ARG A 1 130 ? -5.564 -4.241 -1.881 1.00 94.69 130 ARG A CA 1
ATOM 975 C C . ARG A 1 130 ? -5.673 -4.377 -0.366 1.00 94.69 130 ARG A C 1
ATOM 977 O O . ARG A 1 130 ? -6.675 -4.896 0.118 1.00 94.69 130 ARG A O 1
ATOM 984 N N . LEU A 1 131 ? -4.689 -3.872 0.375 1.00 92.56 131 LEU A N 1
ATOM 985 C CA . LEU A 1 131 ? -4.690 -3.871 1.837 1.00 92.56 131 LEU A CA 1
ATOM 986 C C . LEU A 1 131 ? -5.882 -3.099 2.395 1.00 92.56 131 LEU A C 1
ATOM 988 O O . LEU A 1 131 ? -6.589 -3.626 3.244 1.00 92.56 131 LEU A O 1
ATOM 992 N N . CYS A 1 132 ? -6.164 -1.897 1.891 1.00 93.50 132 CYS A N 1
ATOM 993 C CA . CYS A 1 132 ? -7.308 -1.111 2.358 1.00 93.50 132 CYS A CA 1
ATOM 994 C C . CYS A 1 132 ? -8.633 -1.867 2.171 1.00 93.50 132 CYS A C 1
ATOM 996 O O . CYS A 1 132 ? -9.484 -1.870 3.064 1.00 93.50 132 CYS A O 1
ATOM 998 N N . ARG A 1 133 ? -8.801 -2.547 1.030 1.00 95.31 133 ARG A N 1
ATOM 999 C CA . ARG A 1 133 ? -9.988 -3.368 0.745 1.00 95.31 133 ARG A CA 1
ATOM 1000 C C . ARG A 1 133 ? -10.072 -4.595 1.641 1.00 95.31 133 ARG A C 1
ATOM 1002 O O . ARG A 1 133 ? -11.142 -4.883 2.163 1.00 95.31 133 ARG A O 1
ATOM 1009 N N . LEU A 1 134 ? -8.950 -5.281 1.857 1.00 94.88 134 LEU A N 1
ATOM 1010 C CA . LEU A 1 134 ? -8.877 -6.439 2.745 1.00 94.88 134 LEU A CA 1
ATOM 1011 C C . LEU A 1 134 ? -9.215 -6.060 4.191 1.00 94.88 134 LEU A C 1
ATOM 1013 O O . LEU A 1 134 ? -10.035 -6.717 4.821 1.00 94.88 134 LEU A O 1
ATOM 1017 N N . LEU A 1 135 ? -8.606 -4.987 4.698 1.00 94.56 135 LEU A N 1
ATOM 1018 C CA . LEU A 1 135 ? -8.786 -4.522 6.071 1.00 94.56 135 LEU A CA 1
ATOM 1019 C C . LEU A 1 135 ? -10.224 -4.087 6.339 1.00 94.56 135 LEU A C 1
ATOM 1021 O O . LEU A 1 135 ? -10.742 -4.351 7.415 1.00 94.56 135 LEU A O 1
ATOM 1025 N N . THR A 1 136 ? -10.876 -3.437 5.376 1.00 94.69 136 THR A N 1
ATOM 1026 C CA . THR A 1 136 ? -12.250 -2.935 5.546 1.00 94.69 136 THR A CA 1
ATOM 1027 C C . THR A 1 136 ? -13.330 -3.905 5.073 1.00 94.69 136 THR A C 1
ATOM 1029 O O . THR A 1 136 ? -14.509 -3.657 5.315 1.00 94.69 136 THR A O 1
ATOM 1032 N N 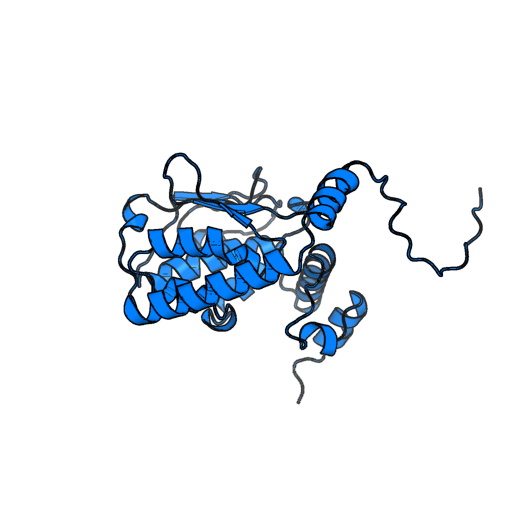. GLY A 1 137 ? -12.962 -4.981 4.367 1.00 94.25 137 GLY A N 1
ATOM 1033 C CA . GLY A 1 137 ? -13.913 -5.889 3.720 1.00 94.25 137 GLY A CA 1
ATOM 1034 C C . GLY A 1 137 ? -14.783 -5.210 2.655 1.00 94.25 137 GLY A C 1
ATOM 1035 O O . GLY A 1 137 ? -15.824 -5.743 2.279 1.00 94.25 137 GLY A O 1
ATOM 1036 N N . ALA A 1 138 ? -14.392 -4.021 2.190 1.00 90.75 138 ALA A N 1
ATOM 1037 C CA . ALA A 1 138 ? -15.192 -3.188 1.306 1.00 90.75 138 ALA A CA 1
ATOM 1038 C C . ALA A 1 138 ? -14.448 -2.862 0.012 1.00 90.75 138 ALA A C 1
ATOM 1040 O O . ALA A 1 138 ? -13.230 -2.676 -0.007 1.00 90.75 138 ALA A O 1
ATOM 1041 N N . THR A 1 139 ? -15.205 -2.700 -1.074 1.00 89.75 139 THR A N 1
ATOM 1042 C CA . THR A 1 139 ? -14.674 -2.190 -2.341 1.00 89.75 139 THR A CA 1
ATOM 1043 C C . THR A 1 139 ? -14.399 -0.696 -2.216 1.00 89.75 139 THR A C 1
ATOM 1045 O O . THR A 1 139 ? -15.235 0.148 -2.531 1.00 89.75 139 THR A O 1
ATOM 1048 N N . LEU A 1 140 ? -13.216 -0.367 -1.710 1.00 91.00 140 LEU A N 1
ATOM 1049 C CA . LEU A 1 140 ? -12.744 1.002 -1.599 1.00 91.00 140 LEU A CA 1
ATOM 1050 C C . LEU A 1 140 ? -12.168 1.454 -2.948 1.00 91.00 140 LEU A C 1
ATOM 1052 O O . LEU A 1 140 ? -11.270 0.808 -3.503 1.00 91.00 140 LEU A O 1
ATOM 1056 N N . VAL A 1 141 ? -12.717 2.551 -3.469 1.00 95.00 141 VAL A N 1
ATOM 1057 C CA . VAL A 1 141 ? -12.248 3.226 -4.684 1.00 95.00 141 VAL A CA 1
ATOM 1058 C C . VAL A 1 141 ? -11.502 4.498 -4.268 1.00 95.00 141 VAL A C 1
ATOM 1060 O O . VAL A 1 141 ? -12.099 5.344 -3.595 1.00 95.00 141 VAL A O 1
ATOM 1063 N N . PRO A 1 142 ? -10.208 4.639 -4.599 1.00 94.06 142 PRO A N 1
ATOM 1064 C CA . PRO A 1 142 ? -9.457 5.857 -4.321 1.00 94.06 142 PRO A CA 1
ATOM 1065 C C . PRO A 1 142 ? -10.015 7.056 -5.096 1.00 94.06 142 PRO A C 1
ATOM 1067 O O . PRO A 1 142 ? -10.503 6.909 -6.214 1.00 94.06 142 PRO A O 1
ATOM 1070 N N . GLN A 1 143 ? -9.893 8.254 -4.527 1.00 93.38 143 GLN A N 1
ATOM 1071 C CA . GLN A 1 143 ? -10.214 9.503 -5.224 1.00 93.38 143 GLN A CA 1
ATOM 1072 C C . GLN A 1 143 ? -9.164 9.838 -6.286 1.00 93.38 143 GLN A C 1
ATOM 1074 O O . GLN A 1 143 ? -9.507 10.318 -7.364 1.00 93.38 143 GLN A O 1
ATOM 1079 N N . ARG A 1 144 ? -7.887 9.582 -5.984 1.00 93.50 144 ARG A N 1
ATOM 1080 C CA . ARG A 1 144 ? -6.769 9.822 -6.899 1.00 93.50 144 ARG A CA 1
ATOM 1081 C C . ARG A 1 144 ? -5.697 8.758 -6.717 1.00 93.50 144 ARG A C 1
ATOM 1083 O O . ARG A 1 144 ? -5.386 8.378 -5.588 1.00 93.50 144 ARG A O 1
ATOM 1090 N N . VAL A 1 145 ? -5.134 8.310 -7.833 1.00 95.44 145 VAL A N 1
ATOM 1091 C CA . VAL A 1 145 ? -3.952 7.450 -7.872 1.00 95.44 145 VAL A CA 1
ATOM 1092 C C . VAL A 1 145 ? -2.976 8.065 -8.863 1.00 95.44 145 VAL A C 1
ATOM 1094 O O . VAL A 1 145 ? -3.301 8.187 -10.044 1.00 95.44 145 VAL A O 1
ATOM 1097 N N . SER A 1 146 ? -1.798 8.439 -8.380 1.00 93.19 146 SER A N 1
ATOM 1098 C CA . SER A 1 146 ? -0.735 9.038 -9.184 1.00 93.19 146 SER A CA 1
ATOM 1099 C C . SER A 1 146 ? 0.556 8.250 -8.971 1.00 93.19 146 SER A C 1
ATOM 1101 O O . SER A 1 146 ? 0.868 7.860 -7.847 1.00 93.19 146 SER A O 1
ATOM 1103 N N . ILE A 1 147 ? 1.290 7.987 -10.048 1.00 92.25 147 ILE A N 1
ATOM 1104 C CA . ILE A 1 147 ? 2.544 7.230 -10.056 1.00 92.25 147 ILE A CA 1
ATOM 1105 C C . ILE A 1 147 ? 3.571 8.023 -10.871 1.00 92.25 147 ILE A C 1
ATOM 1107 O O . ILE A 1 147 ? 3.274 8.535 -11.952 1.00 92.25 147 ILE A O 1
ATOM 1111 N N . ALA A 1 148 ? 4.783 8.162 -10.337 1.00 90.31 148 ALA A N 1
ATOM 1112 C CA . ALA A 1 148 ? 5.773 9.101 -10.847 1.00 90.31 148 ALA A CA 1
ATOM 1113 C C . ALA A 1 148 ? 6.451 8.639 -12.142 1.00 90.31 148 ALA A C 1
ATOM 1115 O O . ALA A 1 148 ? 6.779 9.452 -13.004 1.00 90.31 1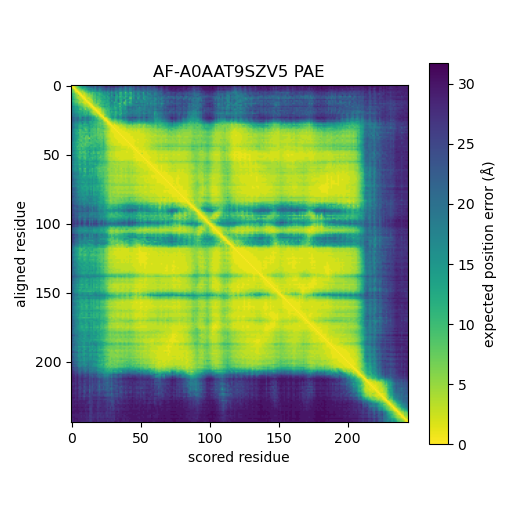48 ALA A O 1
ATOM 1116 N N . HIS A 1 149 ? 6.691 7.336 -12.292 1.00 89.19 149 HIS A N 1
ATOM 1117 C CA . HIS A 1 149 ? 7.316 6.819 -13.503 1.00 89.19 149 HIS A CA 1
ATOM 1118 C C . HIS A 1 149 ? 6.351 6.891 -14.700 1.00 89.19 149 HIS A C 1
ATOM 1120 O O . HIS A 1 149 ? 5.127 6.850 -14.553 1.00 89.19 149 HIS A O 1
ATOM 1126 N N . HIS A 1 150 ? 6.912 6.987 -15.905 1.00 89.38 150 HIS A N 1
ATOM 1127 C CA . HIS A 1 150 ? 6.130 6.980 -17.139 1.00 89.38 150 HIS A CA 1
ATOM 1128 C C . HIS A 1 150 ? 5.828 5.557 -17.587 1.00 89.38 150 HIS A C 1
ATOM 1130 O O . HIS A 1 150 ? 6.712 4.701 -17.601 1.00 89.38 150 HIS A O 1
ATOM 1136 N N . ARG A 1 151 ? 4.600 5.336 -18.052 1.00 87.44 151 ARG A N 1
ATOM 1137 C CA . ARG A 1 151 ? 4.189 4.073 -18.652 1.00 87.44 151 ARG A CA 1
ATOM 1138 C C . ARG A 1 151 ? 3.569 4.319 -20.020 1.00 87.44 151 ARG A C 1
ATOM 1140 O O . ARG A 1 151 ? 2.674 5.148 -20.159 1.00 87.44 151 ARG A O 1
ATOM 1147 N N . SER A 1 152 ? 4.051 3.598 -21.025 1.00 78.12 152 SER A N 1
ATOM 1148 C CA . SER A 1 152 ? 3.468 3.540 -22.364 1.00 78.12 152 SER A CA 1
ATOM 1149 C C . SER A 1 152 ? 2.913 2.133 -22.587 1.00 78.12 152 SER A C 1
ATOM 1151 O O . SER A 1 152 ? 3.632 1.151 -22.445 1.00 78.12 152 SER A O 1
ATOM 1153 N N . GLY A 1 153 ? 1.618 2.015 -22.884 1.00 82.50 153 GLY A N 1
ATOM 1154 C CA . GLY A 1 153 ? 0.951 0.721 -23.064 1.00 82.50 153 GLY A CA 1
ATOM 1155 C C . GLY A 1 153 ? -0.465 0.697 -22.497 1.00 82.50 153 GLY A C 1
ATOM 1156 O O . GLY A 1 153 ? -0.985 1.720 -22.052 1.00 82.50 153 GLY A O 1
ATOM 1157 N N . ASP A 1 154 ? -1.096 -0.477 -22.526 1.00 86.19 154 ASP A N 1
ATOM 1158 C CA . ASP A 1 154 ? -2.434 -0.660 -21.967 1.00 86.19 154 ASP A CA 1
ATOM 1159 C C . ASP A 1 154 ? -2.390 -0.699 -20.430 1.00 86.19 154 ASP A C 1
ATOM 1161 O O . ASP A 1 154 ? -1.909 -1.655 -19.824 1.00 86.19 154 ASP A O 1
ATOM 1165 N N . ILE A 1 155 ? -2.926 0.348 -19.801 1.00 89.75 155 ILE A N 1
ATOM 1166 C CA . ILE A 1 155 ? -3.068 0.479 -18.341 1.00 89.75 155 ILE A CA 1
ATOM 1167 C C . ILE A 1 155 ? -4.504 0.196 -17.859 1.00 89.75 155 ILE A C 1
ATOM 1169 O O . ILE A 1 155 ? -4.862 0.493 -16.712 1.00 89.75 155 ILE A O 1
ATOM 1173 N N . SER A 1 156 ? -5.359 -0.364 -18.722 1.00 92.06 156 SER A N 1
ATOM 1174 C CA . SER A 1 156 ? -6.774 -0.605 -18.423 1.00 92.06 156 SER A CA 1
ATOM 1175 C C . SER A 1 156 ? -6.971 -1.565 -17.250 1.00 92.06 156 SER A C 1
ATOM 1177 O O . SER A 1 156 ? -7.851 -1.340 -16.418 1.00 92.06 156 SER A O 1
ATOM 1179 N N . ALA A 1 157 ? -6.131 -2.598 -17.134 1.00 94.00 157 ALA A N 1
ATOM 1180 C CA . ALA A 1 157 ? -6.173 -3.549 -16.026 1.00 94.00 157 ALA A CA 1
ATOM 1181 C C . ALA A 1 157 ? -5.891 -2.868 -14.677 1.00 94.00 157 ALA A C 1
ATOM 1183 O O . ALA A 1 157 ? -6.623 -3.086 -13.713 1.00 94.00 157 ALA A O 1
ATOM 1184 N N . MET A 1 158 ? -4.894 -1.982 -14.636 1.00 95.56 158 MET A N 1
ATOM 1185 C CA . MET A 1 158 ? -4.526 -1.213 -13.444 1.00 95.56 158 MET A CA 1
ATOM 1186 C C . MET A 1 158 ? -5.630 -0.242 -13.025 1.00 95.56 158 MET A C 1
ATOM 1188 O O . MET A 1 158 ? -5.987 -0.176 -11.849 1.00 95.56 158 MET A O 1
ATOM 1192 N N . SER A 1 159 ? -6.228 0.458 -13.991 1.00 95.25 159 SER A N 1
ATOM 1193 C CA . SER A 1 159 ? -7.333 1.389 -13.722 1.00 95.25 159 SER A CA 1
ATOM 1194 C C . SER A 1 159 ? -8.595 0.650 -13.265 1.00 95.25 159 SER A C 1
ATOM 1196 O O . SER A 1 159 ? -9.257 1.056 -12.311 1.00 95.25 159 SER A O 1
ATOM 1198 N N . ARG A 1 160 ? -8.899 -0.504 -13.876 1.00 96.12 160 ARG A N 1
ATOM 1199 C CA . ARG A 1 160 ? -10.002 -1.380 -13.450 1.00 96.12 160 ARG A CA 1
ATOM 1200 C C . ARG A 1 160 ? -9.782 -1.909 -12.039 1.00 96.12 160 ARG A C 1
ATOM 1202 O O . ARG A 1 160 ? -10.714 -1.903 -11.242 1.00 96.12 160 ARG A O 1
ATOM 1209 N N . PHE A 1 161 ? -8.560 -2.334 -11.724 1.00 96.06 161 PHE A N 1
ATOM 1210 C CA . PHE A 1 161 ? -8.209 -2.778 -10.383 1.00 96.06 161 PHE A CA 1
ATOM 1211 C C . PHE A 1 161 ? -8.355 -1.641 -9.369 1.00 96.06 161 PHE A C 1
ATOM 1213 O O . PHE A 1 161 ? -8.972 -1.840 -8.325 1.00 96.06 161 PHE A O 1
ATOM 1220 N N . ALA A 1 162 ? -7.853 -0.440 -9.664 1.00 95.50 162 ALA A N 1
ATOM 1221 C CA . ALA A 1 162 ? -8.005 0.718 -8.785 1.00 95.50 162 ALA A CA 1
ATOM 1222 C C . ALA A 1 162 ? -9.476 1.155 -8.638 1.00 95.50 162 ALA A C 1
ATOM 1224 O O . ALA A 1 162 ? -9.873 1.632 -7.576 1.00 95.50 162 ALA A O 1
ATOM 1225 N N . GLY A 1 163 ? -10.300 0.934 -9.664 1.00 95.62 163 GLY A N 1
ATOM 1226 C CA . GLY A 1 163 ? -11.667 1.454 -9.750 1.00 95.62 163 GLY A CA 1
ATOM 1227 C C . GLY A 1 163 ? -11.719 2.934 -10.146 1.00 95.62 163 GLY A C 1
ATOM 1228 O O . GLY A 1 163 ? -12.780 3.544 -10.087 1.00 95.62 163 GLY A O 1
ATOM 1229 N N . THR A 1 164 ? -10.577 3.507 -10.531 1.00 95.44 164 THR A N 1
ATOM 1230 C CA . THR A 1 164 ? -10.405 4.893 -10.972 1.00 95.44 164 THR A CA 1
ATOM 1231 C C . THR A 1 164 ? -9.230 4.970 -11.948 1.00 95.44 164 THR A C 1
ATOM 1233 O O . THR A 1 164 ? -8.438 4.029 -12.051 1.00 95.44 164 THR A O 1
ATOM 1236 N N . THR A 1 165 ? -9.108 6.076 -12.675 1.00 94.56 165 THR A N 1
ATOM 1237 C CA . THR A 1 165 ? -7.974 6.312 -13.575 1.00 94.56 165 THR A CA 1
ATOM 1238 C C . THR A 1 165 ? -6.679 6.439 -12.773 1.00 94.56 165 THR A C 1
ATOM 1240 O O . THR A 1 165 ? -6.628 7.165 -11.781 1.00 94.56 165 THR A O 1
ATOM 1243 N N . VAL A 1 166 ? -5.628 5.751 -13.224 1.00 95.88 166 VAL A N 1
ATOM 1244 C CA . VAL A 1 166 ? -4.273 5.874 -12.669 1.00 95.88 166 VAL A CA 1
ATOM 1245 C C . VAL A 1 166 ? -3.465 6.841 -13.532 1.00 95.88 166 VAL A C 1
ATOM 1247 O O . VAL A 1 166 ? -3.308 6.623 -14.733 1.00 95.88 166 VAL A O 1
ATOM 1250 N N . GLU A 1 167 ? -2.958 7.909 -12.925 1.00 95.00 167 GLU A N 1
ATOM 1251 C CA . GLU A 1 167 ? -2.130 8.915 -13.590 1.00 95.00 167 GLU A CA 1
ATOM 1252 C C . GLU A 1 167 ? -0.647 8.526 -13.506 1.00 95.00 167 GLU A C 1
ATOM 1254 O O . GLU A 1 167 ? -0.055 8.550 -12.429 1.00 95.00 167 GLU A O 1
ATOM 1259 N N . PHE A 1 168 ? -0.039 8.179 -14.640 1.00 93.44 168 PHE A N 1
ATOM 1260 C CA . PHE A 1 168 ? 1.402 7.920 -14.748 1.00 93.44 168 PHE A CA 1
ATOM 1261 C C . PHE A 1 168 ? 2.163 9.170 -15.202 1.00 93.44 168 PHE A C 1
ATOM 1263 O O . PHE A 1 168 ? 1.615 10.015 -15.908 1.00 93.44 168 PHE A O 1
ATOM 1270 N N . GLY A 1 169 ? 3.450 9.263 -14.858 1.00 89.88 169 GLY A N 1
ATOM 1271 C CA . GLY A 1 169 ? 4.274 10.442 -15.146 1.00 89.88 169 GLY A CA 1
ATOM 1272 C C . GLY A 1 169 ? 3.981 11.637 -14.234 1.00 89.88 169 GLY A C 1
ATOM 1273 O O . GLY A 1 169 ? 4.255 12.777 -14.610 1.00 89.88 169 GLY A O 1
ATOM 1274 N N . ALA A 1 170 ? 3.390 11.393 -13.062 1.00 89.44 170 ALA A N 1
ATOM 1275 C CA . ALA A 1 170 ? 3.085 12.428 -12.082 1.00 89.44 170 ALA A CA 1
ATOM 1276 C C . ALA A 1 170 ? 4.344 12.898 -11.324 1.00 89.44 170 ALA A C 1
ATOM 1278 O O . ALA A 1 170 ? 5.425 12.321 -11.422 1.00 89.44 170 ALA A O 1
ATOM 1279 N N . HIS A 1 171 ? 4.217 13.944 -10.504 1.00 85.12 171 HIS A N 1
ATOM 1280 C CA . HIS A 1 171 ? 5.346 14.439 -9.705 1.00 85.12 171 HIS A CA 1
ATOM 1281 C C . HIS A 1 171 ? 5.750 13.492 -8.556 1.00 85.12 171 HIS A C 1
ATOM 1283 O O . HIS A 1 171 ? 6.899 13.497 -8.116 1.00 85.12 171 HIS A O 1
ATOM 1289 N N . SER A 1 172 ? 4.812 12.691 -8.047 1.00 83.38 172 SER A N 1
ATOM 1290 C CA . SER A 1 172 ? 5.027 11.792 -6.910 1.00 83.38 172 SER A CA 1
ATOM 1291 C C . SER A 1 172 ? 4.100 10.586 -6.969 1.00 83.38 172 SER A C 1
ATOM 1293 O O . SER A 1 172 ? 3.001 10.687 -7.513 1.00 83.38 172 SER A O 1
ATOM 1295 N N . ASP A 1 173 ? 4.506 9.493 -6.326 1.00 88.00 173 ASP A N 1
ATOM 1296 C CA . ASP A 1 173 ? 3.635 8.344 -6.105 1.00 88.00 173 ASP A CA 1
ATOM 1297 C C . ASP A 1 173 ? 2.693 8.627 -4.924 1.00 88.00 173 ASP A C 1
ATOM 1299 O O . ASP A 1 173 ? 3.134 8.831 -3.785 1.00 88.00 173 ASP A O 1
ATOM 1303 N N . GLU A 1 174 ? 1.394 8.679 -5.197 1.00 90.00 174 GLU A N 1
ATOM 1304 C CA . GLU A 1 174 ? 0.372 9.081 -4.238 1.00 90.00 174 GLU A CA 1
ATOM 1305 C C . GLU A 1 174 ? -0.927 8.292 -4.435 1.00 90.00 174 GLU A C 1
ATOM 1307 O O . GLU A 1 174 ? -1.441 8.145 -5.545 1.00 90.00 174 GLU A O 1
ATOM 1312 N N . LEU A 1 175 ? -1.491 7.830 -3.322 1.00 92.12 175 LEU A N 1
ATOM 1313 C CA . LEU A 1 175 ? -2.808 7.215 -3.243 1.00 92.12 175 LEU A CA 1
ATOM 1314 C C . LEU A 1 175 ? -3.686 8.054 -2.312 1.00 92.12 175 LEU A C 1
ATOM 1316 O O . LEU A 1 175 ? -3.419 8.119 -1.116 1.00 92.12 175 LEU A O 1
ATOM 1320 N N . VAL A 1 176 ? -4.740 8.674 -2.839 1.00 91.50 176 VAL A N 1
ATOM 1321 C CA . VAL A 1 176 ? -5.693 9.484 -2.065 1.00 91.50 176 VAL A CA 1
ATOM 1322 C C . VAL A 1 176 ? -7.003 8.726 -1.925 1.00 91.50 176 VAL A C 1
ATOM 1324 O O . VAL A 1 176 ? -7.641 8.376 -2.919 1.00 91.50 176 VAL A O 1
ATOM 1327 N N . LEU A 1 177 ? -7.425 8.486 -0.691 1.00 90.75 177 LEU A N 1
ATOM 1328 C CA . LEU A 1 177 ? -8.642 7.759 -0.357 1.00 90.75 177 LEU A CA 1
ATOM 1329 C C . LEU A 1 177 ? -9.748 8.738 0.079 1.00 90.75 177 LEU A C 1
ATOM 1331 O O . LEU A 1 177 ? -9.441 9.816 0.593 1.00 90.75 177 LEU A O 1
ATOM 1335 N N . PRO A 1 178 ? -11.035 8.377 -0.098 1.00 89.25 178 PRO A N 1
ATOM 1336 C CA . PRO A 1 178 ? -12.144 9.205 0.363 1.00 89.25 178 PRO A CA 1
ATOM 1337 C C . PRO A 1 178 ? -12.075 9.480 1.867 1.00 89.25 178 PRO A C 1
ATOM 1339 O O . PRO A 1 178 ? -11.729 8.588 2.644 1.00 89.25 178 PRO A O 1
ATOM 1342 N N . ALA A 1 179 ? -12.427 10.695 2.289 1.00 85.81 179 ALA A N 1
ATOM 1343 C CA . ALA A 1 179 ? -12.359 11.091 3.697 1.00 85.81 179 ALA A CA 1
ATOM 1344 C C . ALA A 1 179 ? -13.242 10.200 4.587 1.00 85.81 179 ALA A C 1
ATOM 1346 O O . ALA A 1 179 ? -12.853 9.840 5.696 1.00 85.81 179 ALA A O 1
ATOM 1347 N N . GLU A 1 180 ? -14.389 9.760 4.069 1.00 86.62 180 GLU A N 1
ATOM 1348 C CA . GLU A 1 180 ? -15.336 8.884 4.764 1.00 86.62 180 GLU A CA 1
ATOM 1349 C C . GLU A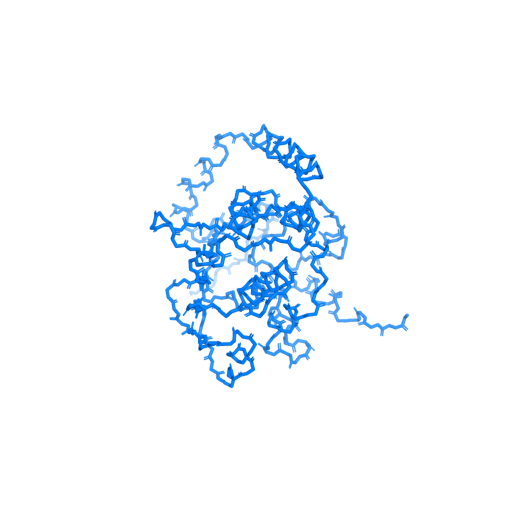 1 180 ? -14.749 7.496 5.024 1.00 86.62 180 GLU A C 1
ATOM 1351 O O . GLU A 1 180 ? -15.201 6.776 5.913 1.00 86.62 180 GLU A O 1
ATOM 1356 N N . ALA A 1 181 ? -13.736 7.094 4.253 1.00 89.38 181 ALA A N 1
ATOM 1357 C CA . ALA A 1 181 ? -13.076 5.825 4.478 1.00 89.38 181 ALA A CA 1
ATOM 1358 C C . ALA A 1 181 ? -12.177 5.839 5.727 1.00 89.38 181 ALA A C 1
ATOM 1360 O O . ALA A 1 181 ? -11.853 4.764 6.221 1.00 89.38 181 ALA A O 1
ATOM 1361 N N . ARG A 1 182 ? -11.845 7.014 6.286 1.00 88.31 182 ARG A N 1
ATOM 1362 C CA . ARG A 1 182 ? -11.058 7.154 7.522 1.00 88.31 182 ARG A CA 1
ATOM 1363 C C . ARG A 1 182 ? -11.701 6.447 8.710 1.00 88.31 182 ARG A C 1
ATOM 1365 O O . ARG A 1 182 ? -11.025 5.694 9.399 1.00 88.31 182 ARG A O 1
ATOM 1372 N N . GLU A 1 183 ? -13.000 6.646 8.902 1.00 90.50 183 GLU A N 1
ATOM 1373 C CA . GLU A 1 183 ? -13.754 6.102 10.040 1.00 90.50 183 GLU A CA 1
ATOM 1374 C C . GLU A 1 183 ? -14.281 4.683 9.784 1.00 90.50 183 GLU A C 1
ATOM 1376 O O . GLU A 1 183 ? -15.008 4.121 10.604 1.00 90.50 183 GLU A O 1
ATOM 1381 N N . ARG A 1 184 ? -13.940 4.071 8.640 1.00 92.88 184 ARG A N 1
ATOM 1382 C CA . ARG A 1 184 ? -14.380 2.704 8.353 1.00 92.88 184 ARG A CA 1
ATOM 1383 C C . ARG A 1 184 ? -13.740 1.729 9.340 1.00 92.88 184 ARG A C 1
ATOM 1385 O O . ARG A 1 184 ? -12.514 1.755 9.485 1.00 92.88 184 ARG A O 1
ATOM 1392 N N . PRO A 1 185 ? -14.535 0.847 9.969 1.00 95.44 185 PRO A N 1
ATOM 1393 C CA . PRO A 1 185 ? -14.000 -0.159 10.868 1.00 95.44 185 PRO A CA 1
ATOM 1394 C C . PRO A 1 185 ? -13.160 -1.175 10.092 1.00 95.44 185 PRO A C 1
ATOM 1396 O O . PRO A 1 185 ? -13.490 -1.545 8.961 1.00 95.44 185 PRO A O 1
ATOM 1399 N N . VAL A 1 186 ? -12.078 -1.634 10.714 1.00 96.62 186 VAL A N 1
ATOM 1400 C CA . VAL A 1 186 ? -11.325 -2.792 10.223 1.00 96.62 186 VAL A CA 1
ATOM 1401 C C . VAL A 1 186 ? -12.073 -4.062 10.630 1.00 96.62 186 VAL A C 1
ATOM 1403 O O . VAL A 1 186 ? -12.534 -4.180 11.763 1.00 96.62 186 VAL A O 1
ATOM 1406 N N . VAL A 1 187 ? -12.193 -5.022 9.712 1.00 95.06 187 VAL A N 1
ATOM 1407 C CA . VAL A 1 187 ? -12.990 -6.251 9.886 1.00 95.06 187 VAL A CA 1
ATOM 1408 C C . VAL A 1 187 ? -12.532 -7.064 11.096 1.00 95.06 187 VAL A C 1
ATOM 1410 O O . VAL A 1 187 ? -13.361 -7.582 11.835 1.00 95.06 187 VAL A O 1
ATOM 1413 N N . ASN A 1 188 ? -11.219 -7.140 11.312 1.00 92.44 188 ASN A N 1
ATOM 1414 C CA . ASN A 1 188 ? -10.601 -7.907 12.395 1.00 92.44 188 ASN A CA 1
ATOM 1415 C C . ASN A 1 188 ? -10.052 -6.999 13.506 1.00 92.44 188 ASN A C 1
ATOM 1417 O O . ASN A 1 188 ? -9.046 -7.335 14.130 1.00 92.44 188 ASN A O 1
ATOM 1421 N N . ALA A 1 189 ? -10.679 -5.836 13.723 1.00 93.75 189 ALA A N 1
ATOM 1422 C CA . ALA A 1 189 ? -10.281 -4.917 14.781 1.00 93.75 189 ALA A CA 1
ATOM 1423 C C . ALA A 1 189 ? -10.228 -5.641 16.136 1.00 93.75 189 ALA A C 1
ATOM 1425 O O . ALA A 1 189 ? -11.222 -6.198 16.600 1.00 93.75 189 ALA A O 1
ATOM 1426 N N . ASP A 1 190 ? -9.069 -5.584 16.786 1.00 96.50 190 ASP A N 1
ATOM 1427 C CA . ASP A 1 190 ? -8.828 -6.185 18.095 1.00 96.50 190 ASP A CA 1
ATOM 1428 C C . ASP A 1 190 ? -7.981 -5.200 18.906 1.00 96.50 190 ASP A C 1
ATOM 1430 O O . ASP A 1 190 ? -6.756 -5.182 18.768 1.00 96.50 190 ASP A O 1
ATOM 1434 N N . PRO A 1 191 ? -8.614 -4.340 19.726 1.00 93.00 191 PRO A N 1
ATOM 1435 C CA . PRO A 1 191 ? -7.900 -3.329 20.497 1.00 93.00 191 PRO A CA 1
ATOM 1436 C C . PRO A 1 191 ? -6.837 -3.912 21.435 1.00 93.00 191 PRO A C 1
ATOM 1438 O O . PRO A 1 191 ? -5.792 -3.297 21.611 1.00 93.00 191 PRO A O 1
ATOM 1441 N N . TYR A 1 192 ? -7.071 -5.101 21.999 1.00 93.94 192 TYR A N 1
ATOM 1442 C CA . TYR A 1 192 ? -6.129 -5.723 22.928 1.00 93.94 192 TYR A CA 1
ATOM 1443 C C . TYR A 1 192 ? -4.875 -6.215 22.202 1.00 93.94 192 TYR A C 1
ATOM 1445 O O . TYR A 1 192 ? -3.752 -5.897 22.599 1.00 93.94 192 TYR A O 1
ATOM 1453 N N . LEU A 1 193 ? -5.058 -6.943 21.094 1.00 92.88 193 LEU A N 1
ATOM 1454 C CA . LEU A 1 193 ? -3.942 -7.331 20.234 1.00 92.88 193 LEU A CA 1
ATOM 1455 C C . LEU A 1 193 ? -3.216 -6.095 19.703 1.00 92.88 193 LEU A C 1
ATOM 1457 O O . LEU A 1 193 ? -1.988 -6.076 19.630 1.00 92.88 193 LEU A O 1
ATOM 1461 N N . ASN A 1 194 ? -3.966 -5.056 19.347 1.00 93.81 194 ASN A N 1
ATOM 1462 C CA . ASN A 1 194 ? -3.401 -3.830 18.823 1.00 93.81 194 ASN A CA 1
ATOM 1463 C C . ASN A 1 194 ? -2.464 -3.153 19.826 1.00 93.81 194 ASN A C 1
ATOM 1465 O O . ASN A 1 194 ? -1.347 -2.810 19.450 1.00 93.81 194 ASN A O 1
ATOM 1469 N N . ASP A 1 195 ? -2.859 -3.039 21.093 1.00 92.50 195 ASP A N 1
ATOM 1470 C CA . ASP A 1 195 ? -2.018 -2.465 22.148 1.00 92.50 195 ASP A CA 1
ATOM 1471 C C . ASP A 1 195 ? -0.718 -3.267 22.353 1.00 92.50 195 ASP A C 1
ATOM 1473 O O . ASP A 1 195 ? 0.367 -2.689 22.511 1.00 92.50 195 ASP A O 1
ATOM 1477 N N . LEU A 1 196 ? -0.791 -4.601 22.264 1.00 92.25 196 LEU A N 1
ATOM 1478 C CA . LEU A 1 196 ? 0.391 -5.468 22.300 1.00 92.25 196 LEU A CA 1
ATOM 1479 C C . LEU A 1 196 ? 1.311 -5.219 21.092 1.00 92.25 196 LEU A C 1
ATOM 1481 O O . LEU A 1 196 ? 2.526 -5.080 21.252 1.00 92.25 196 LEU A O 1
ATOM 1485 N N . MET A 1 197 ? 0.738 -5.129 19.888 1.00 91.06 197 MET A N 1
ATOM 1486 C CA . MET A 1 197 ? 1.493 -4.866 18.659 1.00 91.06 197 MET A CA 1
ATOM 1487 C C . MET A 1 197 ? 2.148 -3.483 18.676 1.00 91.06 197 MET A C 1
ATOM 1489 O O . MET A 1 197 ? 3.308 -3.355 18.282 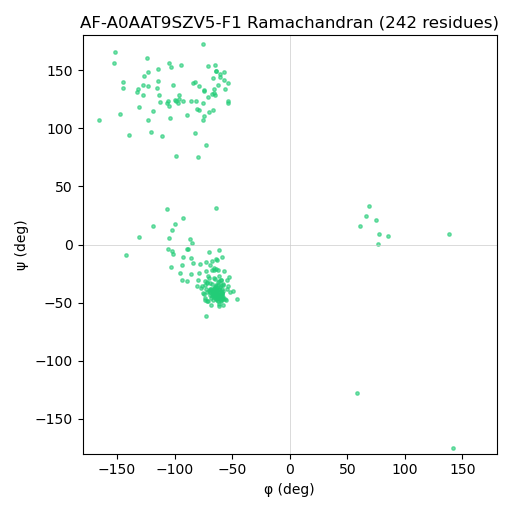1.00 91.06 197 MET A O 1
ATOM 1493 N N . LEU A 1 198 ? 1.447 -2.458 19.169 1.00 90.06 198 LEU A N 1
ATOM 1494 C CA . LEU A 1 198 ? 1.990 -1.107 19.327 1.00 90.06 198 LEU A CA 1
ATOM 1495 C C . LEU A 1 198 ? 3.168 -1.098 20.304 1.00 90.06 198 LEU A C 1
ATOM 1497 O O . LEU A 1 198 ? 4.210 -0.527 19.991 1.00 90.06 198 LEU A O 1
ATOM 1501 N N . SER A 1 199 ? 3.048 -1.795 21.435 1.00 88.12 199 SER A N 1
ATOM 1502 C CA . SER A 1 199 ? 4.138 -1.913 22.413 1.00 88.12 199 SER A CA 1
ATOM 1503 C C . SER A 1 199 ? 5.393 -2.539 21.795 1.00 88.12 199 SER A C 1
ATOM 1505 O O . SER A 1 199 ? 6.505 -2.049 21.998 1.00 88.12 199 SER A O 1
ATOM 1507 N N . TYR A 1 200 ? 5.218 -3.581 20.978 1.00 85.94 200 TYR A N 1
ATOM 1508 C CA . TYR A 1 200 ? 6.321 -4.207 20.249 1.00 85.94 200 TYR A CA 1
ATOM 1509 C C . TYR A 1 200 ? 6.931 -3.268 19.191 1.00 85.94 200 TYR A C 1
ATOM 1511 O O . TYR A 1 200 ? 8.154 -3.176 19.078 1.00 85.94 200 TYR A O 1
ATOM 1519 N N . CYS A 1 201 ? 6.101 -2.518 18.457 1.00 84.25 201 CYS A N 1
ATOM 1520 C CA . CYS A 1 201 ? 6.566 -1.537 17.472 1.00 84.25 201 CYS A CA 1
ATOM 1521 C C . CYS A 1 201 ? 7.390 -0.412 18.101 1.00 84.25 201 CYS A C 1
ATOM 1523 O O . CYS A 1 201 ? 8.446 -0.058 17.579 1.00 84.25 201 CYS A O 1
ATOM 1525 N N . GLU A 1 202 ? 6.934 0.149 19.222 1.00 86.06 202 GLU A N 1
ATOM 1526 C CA . GLU A 1 202 ? 7.648 1.224 19.918 1.00 86.06 202 GLU A CA 1
ATOM 1527 C C . GLU A 1 202 ? 8.989 0.735 20.487 1.00 86.06 202 GLU A C 1
ATOM 1529 O O . GLU A 1 202 ? 9.993 1.448 20.397 1.00 86.06 202 GLU A O 1
ATOM 1534 N N . ALA A 1 203 ? 9.054 -0.501 20.996 1.00 84.12 203 ALA A N 1
ATOM 1535 C CA . ALA A 1 203 ? 10.313 -1.115 21.420 1.00 84.12 203 ALA A CA 1
ATOM 1536 C C . ALA A 1 203 ? 11.290 -1.305 20.239 1.00 84.12 203 ALA A C 1
ATOM 1538 O O . ALA A 1 203 ? 12.483 -0.999 20.351 1.00 84.12 203 ALA A O 1
ATOM 1539 N N . ALA A 1 204 ? 10.786 -1.745 19.082 1.00 78.56 204 ALA A N 1
ATOM 1540 C CA . ALA A 1 204 ? 11.583 -1.895 17.866 1.00 78.56 204 ALA A CA 1
ATOM 1541 C C . ALA A 1 204 ? 12.093 -0.540 17.334 1.00 78.56 204 ALA A C 1
ATOM 1543 O O . ALA A 1 204 ? 13.277 -0.411 17.021 1.00 78.56 204 ALA A O 1
ATOM 1544 N N . LEU A 1 205 ? 11.248 0.498 17.309 1.00 76.38 205 LEU A N 1
ATOM 1545 C CA . LEU A 1 205 ? 11.667 1.857 16.939 1.00 76.38 205 LEU A CA 1
ATOM 1546 C C . LEU A 1 205 ? 12.728 2.414 17.893 1.00 76.38 205 LEU A C 1
ATOM 1548 O O . LEU A 1 205 ? 13.735 2.963 17.446 1.00 76.38 205 LEU A O 1
ATOM 1552 N N . SER A 1 206 ? 12.522 2.254 19.201 1.00 76.62 206 SER A N 1
ATOM 1553 C CA . SER A 1 206 ? 13.426 2.789 20.226 1.00 76.62 206 SER A CA 1
ATOM 1554 C C . SER A 1 206 ? 14.806 2.129 20.179 1.00 76.62 206 SER A C 1
ATOM 1556 O O . SER A 1 206 ? 15.828 2.810 20.299 1.00 76.62 206 SER A O 1
ATOM 1558 N N . SER A 1 207 ? 14.861 0.812 19.949 1.00 68.75 207 SER A N 1
ATOM 1559 C CA . SER A 1 207 ? 16.133 0.100 19.778 1.00 68.75 207 SER A CA 1
ATOM 1560 C C . SER A 1 207 ? 16.880 0.540 18.513 1.00 68.75 207 SER A C 1
ATOM 1562 O O . SER A 1 207 ? 18.095 0.736 18.562 1.00 68.75 207 SER A O 1
ATOM 1564 N N . ARG A 1 208 ? 16.171 0.808 17.406 1.00 63.94 208 ARG A N 1
ATOM 1565 C CA . ARG A 1 208 ? 16.771 1.383 16.190 1.00 63.94 208 ARG A CA 1
ATOM 1566 C C . ARG A 1 208 ? 17.323 2.787 16.432 1.00 63.94 208 ARG A C 1
ATOM 1568 O O . ARG A 1 208 ? 18.463 3.048 16.061 1.00 63.94 208 ARG A O 1
ATOM 1575 N N . ALA A 1 209 ? 16.555 3.666 17.076 1.00 58.47 209 ALA A N 1
ATOM 1576 C CA . ALA A 1 209 ? 16.993 5.025 17.405 1.00 58.47 209 ALA A CA 1
ATOM 1577 C C . ALA A 1 209 ? 18.209 5.037 18.350 1.00 58.47 209 ALA A C 1
ATOM 1579 O O . ALA A 1 209 ? 19.066 5.905 18.236 1.00 58.47 209 ALA A O 1
ATOM 1580 N N . SER A 1 210 ? 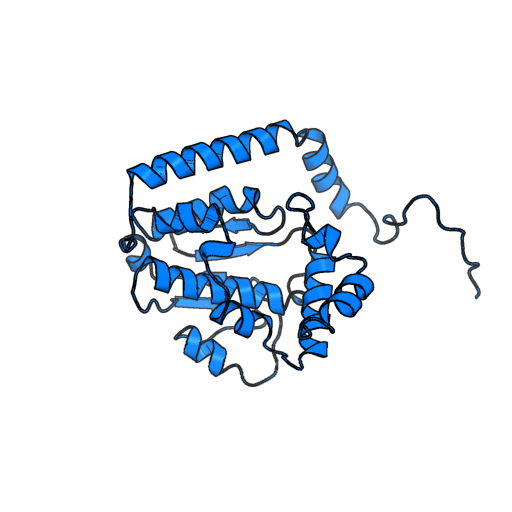18.313 4.047 19.241 1.00 53.59 210 SER A N 1
ATOM 1581 C CA . SER A 1 210 ? 19.473 3.880 20.129 1.00 53.59 210 SER A CA 1
ATOM 1582 C C . SER A 1 210 ? 20.714 3.351 19.391 1.00 53.59 210 SER A C 1
ATOM 1584 O O . SER A 1 210 ? 21.836 3.708 19.744 1.00 53.59 210 SER A O 1
ATOM 1586 N N . ASN A 1 211 ? 20.526 2.530 18.349 1.00 48.03 211 ASN A N 1
ATOM 1587 C CA . ASN A 1 211 ? 21.608 1.965 17.530 1.00 48.03 211 ASN A CA 1
ATOM 1588 C C . ASN A 1 211 ? 22.064 2.894 16.388 1.00 48.03 211 ASN A C 1
ATOM 1590 O O . ASN A 1 211 ? 23.208 2.817 15.934 1.00 48.03 211 ASN A O 1
ATOM 1594 N N . ALA A 1 212 ? 21.195 3.787 15.917 1.00 49.78 212 ALA A N 1
ATOM 1595 C CA . ALA A 1 212 ? 21.547 4.848 14.989 1.00 49.78 212 ALA A CA 1
ATOM 1596 C C . ALA A 1 212 ? 22.143 6.015 15.784 1.00 49.78 212 ALA A C 1
ATOM 1598 O O . ALA A 1 212 ? 21.410 6.847 16.309 1.00 49.78 212 ALA A O 1
ATOM 1599 N N . SER A 1 213 ? 23.475 6.100 15.890 1.00 42.41 213 SER A N 1
ATOM 1600 C CA . SER A 1 213 ? 24.092 7.292 16.485 1.00 42.41 213 SER A CA 1
ATOM 1601 C C . SER A 1 213 ? 23.569 8.533 15.737 1.00 42.41 213 SER A C 1
ATOM 1603 O O . SER A 1 213 ? 23.742 8.593 14.514 1.00 42.41 213 SER A O 1
ATOM 1605 N N . PRO A 1 214 ? 22.934 9.512 16.414 1.00 48.81 214 PRO A N 1
ATOM 1606 C CA . PRO A 1 214 ? 22.280 10.654 15.766 1.00 48.81 214 PRO A CA 1
ATOM 1607 C C . PRO A 1 214 ? 23.218 11.424 14.831 1.00 48.81 214 PRO A C 1
ATOM 1609 O O . PRO A 1 214 ? 22.803 11.936 13.795 1.00 48.81 214 PRO A O 1
ATOM 1612 N N . LEU A 1 215 ? 24.514 11.428 15.155 1.00 42.16 215 LEU A N 1
ATOM 1613 C CA . LEU A 1 215 ? 25.561 12.017 14.330 1.00 42.16 215 LEU A CA 1
ATOM 1614 C C . LEU A 1 215 ? 25.715 11.321 12.976 1.00 42.16 215 LEU A C 1
ATOM 1616 O O . LEU A 1 215 ? 25.952 12.004 11.993 1.00 42.16 215 LEU A O 1
ATOM 1620 N N . ARG A 1 216 ? 25.540 10.001 12.877 1.00 42.00 216 ARG A N 1
ATOM 1621 C CA . ARG A 1 216 ? 25.699 9.270 11.612 1.00 42.00 216 ARG A CA 1
ATOM 1622 C C . ARG A 1 216 ? 24.591 9.600 10.617 1.00 42.00 216 ARG A C 1
ATOM 1624 O O . ARG A 1 216 ? 24.894 9.861 9.463 1.00 42.00 216 ARG A O 1
ATOM 1631 N N . VAL A 1 217 ? 23.339 9.662 11.071 1.00 42.28 217 VAL A N 1
ATOM 1632 C CA . VAL A 1 217 ? 22.189 10.015 10.218 1.00 42.28 217 VAL A CA 1
ATOM 1633 C C . VAL A 1 217 ? 22.250 11.487 9.800 1.00 42.28 217 VAL A C 1
ATOM 1635 O O . VAL A 1 217 ? 21.979 11.811 8.647 1.00 42.28 217 VAL A O 1
ATOM 1638 N N . ILE A 1 218 ? 22.667 12.383 10.702 1.00 44.78 218 ILE A N 1
ATOM 1639 C CA . ILE A 1 218 ? 22.880 13.803 10.377 1.00 44.78 218 ILE A CA 1
ATOM 1640 C C . ILE A 1 218 ? 24.033 13.964 9.377 1.00 44.78 218 ILE A C 1
ATOM 1642 O O . ILE A 1 218 ? 23.901 14.713 8.414 1.00 44.78 218 ILE A O 1
ATOM 1646 N N . VAL A 1 219 ? 25.138 13.237 9.564 1.00 47.81 219 VAL A N 1
ATOM 1647 C CA . VAL A 1 219 ? 26.302 13.267 8.667 1.00 47.81 219 VAL A CA 1
ATOM 1648 C C . VAL A 1 219 ? 25.961 12.668 7.301 1.00 47.81 219 VAL A C 1
ATOM 1650 O O . VAL A 1 219 ? 26.279 13.278 6.288 1.00 47.81 219 VAL A O 1
ATOM 1653 N N . GLU A 1 220 ? 25.259 11.535 7.236 1.00 44.56 220 GLU A N 1
ATOM 1654 C CA . GLU A 1 220 ? 24.830 10.919 5.972 1.00 44.56 220 GLU A CA 1
ATOM 1655 C C . GLU A 1 220 ? 23.838 11.823 5.214 1.00 44.56 220 GLU A C 1
ATOM 1657 O O . GLU A 1 220 ? 24.014 12.037 4.015 1.00 44.56 220 GLU A O 1
ATOM 1662 N N . ASN A 1 221 ? 22.877 12.454 5.903 1.00 40.12 221 ASN A N 1
ATOM 1663 C CA . ASN A 1 221 ? 21.918 13.379 5.282 1.00 40.12 221 ASN A CA 1
ATOM 1664 C C . ASN A 1 221 ? 22.537 14.723 4.865 1.00 40.12 221 ASN A C 1
ATOM 1666 O O . ASN A 1 221 ? 22.104 15.311 3.875 1.00 40.12 221 ASN A O 1
ATOM 1670 N N . ALA A 1 222 ? 23.543 15.216 5.594 1.00 44.75 222 ALA A N 1
ATOM 1671 C CA . ALA A 1 222 ? 24.228 16.465 5.260 1.00 44.75 222 ALA A CA 1
ATOM 1672 C C . ALA A 1 222 ? 25.271 16.289 4.145 1.00 44.75 222 ALA A C 1
ATOM 1674 O O . ALA A 1 222 ? 25.504 17.217 3.374 1.00 44.75 222 ALA A O 1
ATOM 1675 N N . ILE A 1 223 ? 25.895 15.110 4.047 1.00 44.78 223 ILE A N 1
ATOM 1676 C CA . ILE A 1 223 ? 26.985 14.847 3.097 1.00 44.78 223 ILE A CA 1
ATOM 1677 C C . ILE A 1 223 ? 26.473 14.236 1.783 1.00 44.78 223 ILE A C 1
ATOM 1679 O O . ILE A 1 223 ? 27.043 14.529 0.733 1.00 44.78 223 ILE A O 1
ATOM 1683 N N . ALA A 1 224 ? 25.384 13.456 1.785 1.00 40.28 224 ALA A N 1
ATOM 1684 C CA . ALA A 1 224 ? 24.838 12.838 0.567 1.00 40.28 224 ALA A CA 1
ATOM 1685 C C . ALA A 1 224 ? 24.540 13.819 -0.595 1.00 40.28 224 ALA A C 1
ATOM 1687 O O . ALA A 1 224 ? 24.793 13.442 -1.739 1.00 40.28 224 ALA A O 1
ATOM 1688 N N . PRO A 1 225 ? 24.080 15.067 -0.364 1.00 40.66 225 PRO A N 1
ATOM 1689 C CA . PRO A 1 225 ? 23.893 16.052 -1.436 1.00 40.66 225 PRO A CA 1
ATOM 1690 C C . PRO A 1 225 ? 25.192 16.727 -1.907 1.00 40.66 225 PRO A C 1
ATOM 1692 O O . PRO A 1 225 ? 25.201 17.364 -2.957 1.00 40.66 225 PRO A O 1
ATOM 1695 N N . LEU A 1 226 ? 26.272 16.636 -1.123 1.00 42.34 226 LEU A N 1
ATOM 1696 C CA . LEU A 1 226 ? 27.534 17.354 -1.345 1.00 42.34 226 LEU A CA 1
ATOM 1697 C C . LEU A 1 226 ? 28.624 16.479 -1.977 1.00 42.34 226 LEU A C 1
ATOM 1699 O O . LEU A 1 226 ? 29.683 16.988 -2.347 1.00 42.34 226 LEU A O 1
ATOM 1703 N N . LEU A 1 227 ? 28.389 15.172 -2.106 1.00 36.72 227 LEU A N 1
ATOM 1704 C CA . LEU A 1 227 ? 29.346 14.260 -2.720 1.00 36.72 227 LEU A CA 1
ATOM 1705 C C . LEU A 1 227 ? 29.174 14.229 -4.246 1.00 36.72 227 LEU A C 1
ATOM 1707 O O . LEU A 1 227 ? 28.097 13.878 -4.733 1.00 36.72 227 LEU A O 1
ATOM 1711 N N . PRO A 1 228 ? 30.227 14.526 -5.029 1.00 38.66 228 PRO A N 1
ATOM 1712 C CA . PRO A 1 228 ? 30.192 14.295 -6.464 1.00 38.66 228 PRO A CA 1
ATOM 1713 C C . PRO A 1 228 ? 30.059 12.785 -6.758 1.00 38.66 228 PRO A C 1
ATOM 1715 O O . PRO A 1 228 ? 30.590 11.960 -6.006 1.00 38.66 228 PRO A O 1
ATOM 1718 N N . PRO A 1 229 ? 29.401 12.397 -7.868 1.00 44.03 229 PRO A N 1
ATOM 1719 C CA . PRO A 1 229 ? 29.012 11.009 -8.156 1.00 44.03 229 PRO A CA 1
ATOM 1720 C C . PRO A 1 229 ? 30.166 9.987 -8.227 1.00 44.03 229 PRO A C 1
ATOM 1722 O O . PRO A 1 229 ? 29.914 8.785 -8.212 1.00 44.03 229 PRO A O 1
ATOM 1725 N N . CYS A 1 230 ? 31.429 10.425 -8.246 1.00 34.56 230 CYS A N 1
ATOM 1726 C CA . CYS A 1 230 ? 32.603 9.549 -8.318 1.00 34.56 230 CYS A CA 1
ATOM 1727 C C . CYS A 1 230 ? 33.161 9.072 -6.959 1.00 34.56 230 CYS A C 1
ATOM 1729 O O . CYS A 1 230 ? 34.084 8.261 -6.948 1.00 34.56 230 CYS A O 1
ATOM 1731 N N . ALA A 1 231 ? 32.639 9.519 -5.811 1.00 35.72 231 ALA A N 1
ATOM 1732 C CA . ALA A 1 231 ? 33.249 9.217 -4.505 1.00 35.72 231 ALA A CA 1
ATOM 1733 C C . ALA A 1 231 ? 32.842 7.866 -3.866 1.00 35.72 231 ALA A C 1
ATOM 1735 O O . ALA A 1 231 ? 33.306 7.542 -2.777 1.00 35.72 231 ALA A O 1
ATOM 1736 N N . LEU A 1 232 ? 32.008 7.045 -4.519 1.00 39.56 232 LEU A N 1
ATOM 1737 C CA . LEU A 1 232 ? 31.559 5.740 -3.992 1.00 39.56 232 LEU A CA 1
ATOM 1738 C C . LEU A 1 232 ? 32.421 4.539 -4.441 1.00 39.56 232 LEU A C 1
ATOM 1740 O O . LEU A 1 232 ? 31.955 3.396 -4.422 1.00 39.56 232 LEU A O 1
ATOM 1744 N N . ALA A 1 233 ? 33.680 4.762 -4.826 1.00 34.28 233 ALA A N 1
ATOM 1745 C CA . ALA A 1 233 ? 34.625 3.674 -5.077 1.00 34.28 233 ALA A CA 1
ATOM 1746 C C . ALA A 1 233 ? 35.114 3.067 -3.747 1.00 34.28 233 ALA A C 1
ATOM 1748 O O . ALA A 1 233 ? 35.671 3.756 -2.894 1.00 34.28 233 ALA A O 1
ATOM 1749 N N . ARG A 1 234 ? 34.888 1.759 -3.560 1.00 34.19 234 ARG A N 1
ATOM 1750 C CA . ARG A 1 234 ? 35.386 0.984 -2.409 1.00 34.19 234 ARG A CA 1
ATOM 1751 C C . ARG A 1 234 ? 36.921 1.067 -2.297 1.00 34.19 234 ARG A C 1
ATOM 1753 O O . ARG A 1 234 ? 37.591 1.069 -3.330 1.00 34.19 234 ARG A O 1
ATOM 1760 N N . PRO A 1 235 ? 37.498 1.017 -1.081 1.00 30.83 235 PRO A N 1
ATOM 1761 C CA . PRO A 1 235 ? 38.940 0.877 -0.919 1.00 30.83 235 PRO A CA 1
ATOM 1762 C C . PRO A 1 235 ? 39.357 -0.542 -1.337 1.00 30.83 235 PRO A C 1
ATOM 1764 O O . PRO A 1 235 ? 38.949 -1.514 -0.704 1.00 30.83 235 PRO A O 1
ATOM 1767 N N . GLY A 1 236 ? 40.133 -0.668 -2.422 1.00 42.09 236 GLY A N 1
ATOM 1768 C CA . GLY A 1 236 ? 40.784 -1.934 -2.803 1.00 42.09 236 GLY A CA 1
ATOM 1769 C C . GLY A 1 236 ? 40.791 -2.339 -4.285 1.00 42.09 236 GLY A C 1
ATOM 1770 O O . GLY A 1 236 ? 41.183 -3.464 -4.575 1.00 42.09 236 GLY A O 1
ATOM 1771 N N . GLY A 1 237 ? 40.381 -1.490 -5.233 1.00 34.09 237 GLY A N 1
ATOM 1772 C CA . GLY A 1 237 ? 40.430 -1.810 -6.670 1.00 34.09 237 GLY A CA 1
ATOM 1773 C C . GLY A 1 237 ? 41.557 -1.081 -7.405 1.00 34.09 237 GLY A C 1
ATOM 1774 O O . GLY A 1 237 ? 41.610 0.143 -7.370 1.00 34.09 237 GLY A O 1
ATOM 1775 N N . VAL A 1 238 ? 42.442 -1.834 -8.063 1.00 36.03 238 VAL A N 1
ATOM 1776 C CA . VAL A 1 238 ? 43.571 -1.363 -8.894 1.00 36.03 238 VAL A CA 1
ATOM 1777 C C . VAL A 1 238 ? 43.099 -0.362 -9.972 1.00 36.03 238 VAL A C 1
ATOM 1779 O O . VAL A 1 238 ? 42.054 -0.603 -10.580 1.00 36.03 238 VAL A O 1
ATOM 1782 N N . PRO A 1 239 ? 43.833 0.736 -10.253 1.00 31.97 239 PRO A N 1
ATOM 1783 C CA . PRO A 1 239 ? 43.416 1.706 -11.262 1.00 31.97 239 PRO A CA 1
ATOM 1784 C C . PRO A 1 239 ? 43.638 1.167 -12.684 1.00 31.97 239 PRO A C 1
ATOM 1786 O O . PRO A 1 239 ? 44.719 0.675 -13.008 1.00 31.97 239 PRO A O 1
ATOM 1789 N N . TRP A 1 240 ? 42.621 1.288 -13.542 1.00 32.44 240 TRP A N 1
ATOM 1790 C CA . TRP A 1 240 ? 42.750 1.091 -14.992 1.00 32.44 240 TRP A CA 1
ATOM 1791 C C . TRP A 1 240 ? 43.285 2.382 -15.636 1.00 32.44 240 TRP A C 1
ATOM 1793 O O . TRP A 1 240 ? 42.870 3.466 -15.217 1.00 32.44 240 TRP A O 1
ATOM 1803 N N . PRO A 1 241 ? 44.194 2.319 -16.625 1.00 36.47 241 PRO A N 1
ATOM 1804 C CA . PRO A 1 241 ? 44.783 3.517 -17.209 1.00 36.47 241 PRO A CA 1
ATOM 1805 C C . PRO A 1 241 ? 43.781 4.234 -18.119 1.00 36.47 241 PRO A C 1
ATOM 1807 O O . PRO A 1 241 ? 43.141 3.617 -18.972 1.00 36.47 241 PRO A O 1
ATOM 1810 N N . CYS A 1 242 ? 43.667 5.551 -17.947 1.00 31.36 242 CYS A N 1
ATOM 1811 C CA . CYS A 1 242 ? 42.976 6.426 -18.888 1.00 31.36 242 CYS A CA 1
ATOM 1812 C C . CYS A 1 242 ? 43.756 6.478 -20.208 1.00 31.36 242 CYS A C 1
ATOM 1814 O O . CYS A 1 242 ? 44.959 6.744 -20.207 1.00 31.36 242 CYS A O 1
ATOM 1816 N N . ALA A 1 243 ? 43.064 6.263 -21.325 1.00 34.00 243 ALA A N 1
ATOM 1817 C CA . ALA A 1 243 ? 43.561 6.548 -22.663 1.00 34.00 243 ALA A CA 1
ATOM 1818 C C . ALA A 1 243 ? 42.725 7.681 -23.273 1.00 34.00 243 ALA A C 1
ATOM 1820 O O . ALA A 1 243 ? 41.503 7.556 -23.300 1.00 34.00 243 ALA A O 1
ATOM 1821 N N . GLY A 1 244 ? 43.418 8.709 -23.781 1.00 37.62 244 GLY A N 1
ATOM 1822 C CA . GLY A 1 244 ? 42.958 9.642 -24.822 1.00 37.62 244 GLY A CA 1
ATOM 1823 C C . GLY A 1 244 ? 42.007 10.739 -24.390 1.00 37.62 244 GLY A C 1
ATOM 1824 O O . GLY A 1 244 ? 40.787 10.503 -24.497 1.00 37.62 244 GLY A O 1
#

Nearest PDB structures (foldseek):
  8rcw-assembly2_B  TM=8.266E-01  e=3.117E-09  Mycobacterium tuberculosis H37Rv
  5chh-assembly1_A  TM=6.171E-01  e=2.449E-06  Pseudomonas aeruginosa

Sequence (244 aa):
MSGLGWVAPILSGVGLNEEMVAESGHSVPARRQVALLDRAATALGDDCLGFTLAQDFDPRELGLLFYVMASSRTLGDAIQRIARYSAITNDSLVFSVPESGAMALRLTYVGVPRHSDRHQAEFCIFGAIRLCRLLTGATLVPQRVSIAHHRSGDISAMSRFAGTTVEFGAHSDELVLPAEARERPVVNADPYLNDLMLSYCEAALSSRASNASPLRVIVENAIAPLLPPCALARPGGVPWPCAG

Mean predicted aligned error: 12.65 Å

Solvent-accessible surface area (backbone atoms only — not comparable to full-atom values): 13933 Å² total; per-residue (Å²): 140,85,90,58,83,64,50,64,63,48,33,52,72,59,78,40,52,73,65,57,71,67,41,94,81,59,85,74,56,66,69,46,53,42,55,39,48,56,48,49,20,62,76,70,71,32,94,52,42,18,52,54,49,29,73,69,60,63,66,70,78,58,40,70,64,35,53,40,35,40,15,17,64,23,45,42,54,20,53,54,46,46,33,68,47,29,60,72,83,32,90,44,45,47,38,47,64,52,91,86,71,50,49,35,45,32,62,49,61,72,95,52,68,58,63,72,37,53,40,63,52,36,21,52,54,48,28,49,53,49,47,54,22,62,38,44,74,42,96,69,54,46,76,41,38,32,32,29,26,76,78,87,78,90,55,61,68,61,21,60,71,45,64,36,73,66,41,59,54,36,96,47,34,34,41,30,41,49,67,76,52,33,76,35,51,22,74,60,44,31,68,69,62,22,54,54,42,49,54,52,49,52,52,53,47,50,52,50,58,70,69,47,54,68,66,56,58,52,48,50,67,63,43,64,84,70,57,64,92,78,73,81,68,72,95,84,73,84,84,78,85,90,77,136

pLDDT: mean 73.36, std 20.9, range [30.83, 96.62]